Protein AF-A0A087S9Y1-F1 (afdb_monomer_lite)

Organism: Auxenochlorella protothecoides (NCBI:txid3075)

Sequence (274 aa):
MLRAYGLTSTILVPSDAAFDAALAAYGPALRDAALLTEILKFHILPPEPRTRGLWTSPFLSVGATVYTLFDGVANLKTAKKALPAGTTAQGGLTGIVISGPVNSATVVESDIRACKTFITIIDEVLLPFDPTGIDASNDSGALGAALGAGTCSVVPNAQINATTLVQGGSNPQASPAACCASCAANAECNTWSYCGLAGGCRFPEGLVIPYGSCELKRSAELAAGQAPIYGNSGIDVVPVLAGFNVPVPDSEAGAATAATAAPAGETLVGTAGR

InterPro domains:
  IPR000782 FAS1 domain [PF02469] (9-128)
  IPR000782 FAS1 domain [PS50213] (1-126)
  IPR003609 PAN/Apple domain [PF14295] (171-217)
  IPR036378 FAS1 domain superfamily [G3DSA:2.30.180.10] (2-129)
  IPR036378 FAS1 domain superfamily [SSF82153] (9-129)

Radius of gyration: 21.44 Å; chains: 1; bounding box: 65×62×54 Å

Secondary structure (DSSP, 8-state):
---------EEEEE-HHHHHHHHHHHHHHHTSHHHHHHHHHHTEEPPPTTT-----HHHHTB--EE--S-SSS--EEEPB-PPPTT--TT------EEE-SS-EEEEEEEEEEETTEEEEEESS---SS--TT--TTS-HHHHHHHHT-SS-EEETT--B--EEEE-GGGSB-SSHHHHHHHHHTSTT--EEEE---TT-EE-TTS-EEPTTBEEEEE-HHHHTTPPPPBP--SSS---SEEEE-S---TTSTT-------PPP----------

pLDDT: mean 74.7, std 20.12, range [28.61, 98.5]

Foldseek 3Di:
DPPDPPAQWAFAAEDPQQVVVCCVVQVLLCPDPVSVVLLRQLRTFQADAPPSHYCFPVNLQCFDWTDTSRLWLKIKTKHHDDDPPPADPQHFDWQIWIDTPPGIWTFPTWNCDDPNYIYTYTNHRHDNFDSPPDNVVPDPVVVCVRRLNDLKDKDPQFDFDFAWPDWQVRQFAPTVNRLVVVQVVDPQFFKKKAQQDCQAFADPVGDGHHHRRITTGHDPQVVVLHDTQTDPPVGPGRNMMMMGNGDHPPPPPPDPPDDDDDDDDDDDDDDDDD

Structure (mmCIF, N/CA/C/O backbone):
data_AF-A0A087S9Y1-F1
#
_entry.id   AF-A0A087S9Y1-F1
#
loop_
_atom_site.group_PDB
_atom_site.id
_atom_site.type_symbol
_atom_site.label_atom_id
_atom_site.label_alt_id
_atom_site.label_comp_id
_atom_site.label_asym_id
_atom_site.label_entity_id
_atom_site.label_seq_id
_atom_site.pdbx_PDB_ins_code
_atom_site.Cartn_x
_atom_site.Cartn_y
_atom_site.Cartn_z
_atom_site.occupancy
_atom_site.B_iso_or_equiv
_atom_site.auth_seq_id
_atom_site.auth_comp_id
_atom_site.auth_asym_id
_atom_site.auth_atom_id
_atom_site.pdbx_PDB_model_num
ATOM 1 N N . MET A 1 1 ? 22.674 11.521 24.103 1.00 38.69 1 MET A N 1
ATOM 2 C CA . MET A 1 1 ? 21.723 11.993 23.071 1.00 38.69 1 MET A CA 1
ATOM 3 C C . MET A 1 1 ? 21.331 10.797 22.219 1.00 38.69 1 MET A C 1
ATOM 5 O O . MET A 1 1 ? 22.188 10.269 21.524 1.00 38.69 1 MET A O 1
ATOM 9 N N . LEU A 1 2 ? 20.097 10.302 22.341 1.00 32.41 2 LEU A N 1
ATOM 10 C CA . LEU A 1 2 ? 19.614 9.159 21.554 1.00 32.41 2 LEU A CA 1
ATOM 11 C C . LEU A 1 2 ? 19.520 9.573 20.073 1.00 32.41 2 LEU A C 1
ATOM 13 O O . LEU A 1 2 ? 18.686 10.396 19.714 1.00 32.41 2 LEU A O 1
ATOM 17 N N . ARG A 1 3 ? 20.422 9.037 19.242 1.00 39.94 3 ARG A N 1
ATOM 18 C CA . ARG A 1 3 ? 20.614 9.341 17.807 1.00 39.94 3 ARG A CA 1
ATOM 19 C C . ARG A 1 3 ? 19.740 8.499 16.858 1.00 39.94 3 ARG A C 1
ATOM 21 O O . ARG A 1 3 ? 20.013 8.463 15.666 1.00 39.94 3 ARG A O 1
ATOM 28 N N . ALA A 1 4 ? 18.703 7.829 17.358 1.00 42.44 4 ALA A N 1
ATOM 29 C CA . ALA A 1 4 ? 17.785 7.052 16.528 1.00 42.44 4 ALA A CA 1
ATOM 30 C C . ALA A 1 4 ? 16.441 7.783 16.415 1.00 42.44 4 ALA A C 1
ATOM 32 O O . ALA A 1 4 ? 15.687 7.898 17.387 1.00 42.44 4 ALA A O 1
ATOM 33 N N . TYR A 1 5 ? 16.135 8.305 15.229 1.00 47.75 5 TYR A N 1
ATOM 34 C CA . TYR A 1 5 ? 14.802 8.800 14.910 1.00 47.75 5 TYR A CA 1
ATOM 35 C C . TYR A 1 5 ? 13.850 7.595 14.894 1.00 47.75 5 TYR A C 1
ATOM 37 O O . TYR A 1 5 ? 13.838 6.833 13.939 1.00 47.75 5 TYR A O 1
ATOM 45 N N . GLY A 1 6 ? 13.112 7.363 15.986 1.00 52.41 6 GLY A N 1
ATOM 46 C CA . GLY A 1 6 ? 12.075 6.321 16.005 1.00 52.41 6 GLY A CA 1
ATOM 47 C C . GLY A 1 6 ? 11.078 6.486 14.848 1.00 52.41 6 GLY A C 1
ATOM 48 O O . GLY A 1 6 ? 10.802 7.622 14.457 1.00 52.41 6 GLY A O 1
ATOM 49 N N . LEU A 1 7 ? 10.564 5.366 14.328 1.00 63.72 7 LEU A N 1
ATOM 50 C CA . LEU A 1 7 ? 9.595 5.313 13.229 1.00 63.72 7 LEU A CA 1
ATOM 51 C C . LEU A 1 7 ? 8.358 6.168 13.554 1.00 63.72 7 LEU A C 1
ATOM 53 O O . LEU A 1 7 ? 7.696 5.951 14.570 1.00 63.72 7 LEU A O 1
ATOM 57 N N . THR A 1 8 ? 8.059 7.133 12.686 1.00 81.31 8 THR A N 1
ATOM 58 C CA . THR A 1 8 ? 6.849 7.961 12.755 1.00 81.31 8 THR A CA 1
ATOM 59 C C . THR A 1 8 ? 5.873 7.428 11.716 1.00 81.31 8 THR A C 1
ATOM 61 O O . THR A 1 8 ? 6.051 7.676 10.528 1.00 81.31 8 THR A O 1
ATOM 64 N N . SER A 1 9 ? 4.877 6.660 12.147 1.00 86.69 9 SER A N 1
ATOM 65 C CA . SER A 1 9 ? 3.876 6.035 11.274 1.00 86.69 9 SER A CA 1
ATOM 66 C C . SER A 1 9 ? 2.546 5.870 12.008 1.00 86.69 9 SER A C 1
ATOM 68 O O . SER A 1 9 ? 2.421 6.202 13.186 1.00 86.69 9 SER A O 1
ATOM 70 N N . THR A 1 10 ? 1.519 5.407 11.309 1.00 92.75 10 THR A N 1
ATOM 71 C CA . THR A 1 10 ? 0.316 4.834 11.918 1.00 92.75 10 THR A CA 1
ATOM 72 C C . THR A 1 10 ? 0.279 3.360 11.563 1.00 92.75 10 THR A C 1
ATOM 74 O O . THR A 1 10 ? 0.482 3.011 10.407 1.00 92.75 10 THR A O 1
ATOM 77 N N . ILE A 1 11 ? 0.071 2.491 12.544 1.00 95.69 11 ILE A N 1
ATOM 78 C CA . ILE A 1 11 ? 0.077 1.042 12.342 1.00 95.69 11 ILE A CA 1
ATOM 79 C C . ILE A 1 11 ? -1.357 0.540 12.471 1.00 95.69 11 ILE A C 1
ATOM 81 O O . ILE A 1 11 ? -2.003 0.750 13.499 1.00 95.69 11 ILE A O 1
ATOM 85 N N . LEU A 1 12 ? -1.844 -0.110 11.419 1.00 97.81 12 LEU A N 1
ATOM 86 C CA . LEU A 1 12 ? -3.101 -0.842 11.420 1.00 97.81 12 LEU A CA 1
ATOM 87 C C . LEU A 1 12 ? -2.824 -2.240 11.971 1.00 97.81 12 LEU A C 1
ATOM 89 O O . LEU A 1 12 ? -2.139 -3.027 11.337 1.00 97.81 12 LEU A O 1
ATOM 93 N N . VAL A 1 13 ? -3.301 -2.558 13.163 1.00 97.81 13 VAL A N 1
ATOM 94 C CA . VAL A 1 13 ? -3.032 -3.851 13.799 1.00 97.81 13 VAL A CA 1
ATOM 95 C C . VAL A 1 13 ? -4.294 -4.702 13.706 1.00 97.81 13 VAL A C 1
ATOM 97 O O . VAL A 1 13 ? -5.297 -4.357 14.330 1.00 97.81 13 VAL A O 1
ATOM 100 N N . PRO A 1 14 ? -4.291 -5.801 12.936 1.00 98.19 14 PRO A N 1
ATOM 101 C CA . PRO A 1 14 ? -5.377 -6.767 12.995 1.00 98.19 14 PRO A CA 1
ATOM 102 C C . PRO A 1 14 ? -5.502 -7.325 14.413 1.00 98.19 14 PRO A C 1
ATOM 104 O O . PRO A 1 14 ? -4.496 -7.628 15.051 1.00 98.19 14 PRO A O 1
ATOM 107 N N . SER A 1 15 ? -6.730 -7.447 14.913 1.00 98.12 15 SER A N 1
ATOM 108 C CA . SER A 1 15 ? -6.989 -8.141 16.180 1.00 98.12 15 SER A CA 1
ATOM 109 C C . SER A 1 15 ? -6.542 -9.609 16.125 1.00 98.12 15 SER A C 1
ATOM 111 O O . SER A 1 15 ? -6.444 -10.188 15.043 1.00 98.12 15 SER A O 1
ATOM 113 N N . ASP A 1 16 ? -6.350 -10.244 17.283 1.00 97.50 16 ASP A N 1
ATOM 114 C CA . ASP A 1 16 ? -5.982 -11.667 17.349 1.00 97.50 16 ASP A CA 1
ATOM 115 C C . ASP A 1 16 ? -6.978 -12.546 16.575 1.00 97.50 16 ASP A C 1
ATOM 117 O O . ASP A 1 16 ? -6.578 -13.368 15.759 1.00 97.50 16 ASP A O 1
ATOM 121 N N . ALA A 1 17 ? -8.283 -12.290 16.728 1.00 97.81 17 ALA A N 1
ATOM 122 C CA . ALA A 1 17 ? -9.326 -13.011 15.997 1.00 97.81 17 ALA A CA 1
ATOM 123 C C . ALA A 1 17 ? -9.233 -12.812 14.473 1.00 97.81 17 ALA A C 1
ATOM 125 O O . ALA A 1 17 ? -9.463 -13.752 13.710 1.00 97.81 17 ALA A O 1
ATOM 126 N N . ALA A 1 18 ? -8.879 -11.604 14.025 1.00 97.50 18 ALA A N 1
ATOM 127 C CA . ALA A 1 18 ? -8.658 -11.309 12.612 1.00 97.50 18 ALA A CA 1
ATOM 128 C C . ALA A 1 18 ? -7.467 -12.100 12.058 1.00 97.50 18 ALA A C 1
ATOM 130 O O . ALA A 1 18 ? -7.533 -12.662 10.963 1.00 97.50 18 ALA A O 1
ATOM 131 N N . PHE A 1 19 ? -6.377 -12.152 12.826 1.00 94.94 19 PHE A N 1
ATOM 132 C CA . PHE A 1 19 ? -5.164 -12.848 12.425 1.00 94.94 19 PHE A CA 1
ATOM 133 C C . PHE A 1 19 ? -5.341 -14.372 12.457 1.00 94.94 19 PHE A C 1
ATOM 135 O O . PHE A 1 19 ? -4.913 -15.050 11.527 1.00 94.94 19 PHE A O 1
ATOM 142 N N . ASP A 1 20 ? -6.045 -14.909 13.455 1.00 96.19 20 ASP A N 1
ATOM 143 C CA . ASP A 1 20 ? -6.409 -16.328 13.536 1.00 96.19 20 ASP A CA 1
ATOM 144 C C . ASP A 1 20 ? -7.274 -16.754 12.343 1.00 96.19 20 ASP A C 1
ATOM 146 O O . ASP A 1 20 ? -7.033 -17.801 11.738 1.00 96.19 20 ASP A O 1
ATOM 150 N N . ALA A 1 21 ? -8.248 -15.923 11.952 1.00 95.56 21 ALA A N 1
ATOM 151 C CA . ALA A 1 21 ? -9.064 -16.165 10.765 1.00 95.56 21 ALA A CA 1
ATOM 152 C C . ALA A 1 21 ? -8.215 -16.168 9.482 1.00 95.56 21 ALA A C 1
ATOM 154 O O . ALA A 1 21 ? -8.359 -17.063 8.645 1.00 95.56 21 ALA A O 1
ATOM 155 N N . ALA A 1 22 ? -7.282 -15.219 9.347 1.00 92.88 22 ALA A N 1
ATOM 156 C CA . ALA A 1 22 ? -6.356 -15.177 8.218 1.00 92.88 22 ALA A CA 1
ATOM 157 C C . ALA A 1 22 ? -5.414 -16.392 8.194 1.00 92.88 22 ALA A C 1
ATOM 159 O O . ALA A 1 22 ? -5.167 -16.956 7.129 1.00 92.88 22 ALA A O 1
ATOM 160 N N . LEU A 1 23 ? -4.925 -16.847 9.351 1.00 91.44 23 LEU A N 1
ATOM 161 C CA . LEU A 1 23 ? -4.078 -18.034 9.464 1.00 91.44 23 LEU A CA 1
ATOM 162 C C . LEU A 1 23 ? -4.846 -19.320 9.132 1.00 91.44 23 LEU A C 1
ATOM 164 O O . LEU A 1 23 ? -4.293 -20.217 8.498 1.00 91.44 23 LEU A O 1
ATOM 168 N N . ALA A 1 24 ? -6.120 -19.412 9.514 1.00 92.06 24 ALA A N 1
ATOM 169 C CA . ALA A 1 24 ? -6.976 -20.533 9.142 1.00 92.06 24 ALA A CA 1
ATOM 170 C C . ALA A 1 24 ? -7.241 -20.579 7.627 1.00 92.06 24 ALA A C 1
ATOM 172 O O . ALA A 1 24 ? -7.255 -21.662 7.043 1.00 92.06 24 ALA A O 1
ATOM 173 N N . ALA A 1 25 ? -7.414 -19.418 6.988 1.00 89.81 25 ALA A N 1
ATOM 174 C CA . ALA A 1 25 ? -7.676 -19.315 5.554 1.00 89.81 25 ALA A CA 1
ATOM 175 C C . ALA A 1 25 ? -6.412 -19.490 4.690 1.00 89.81 25 ALA A C 1
ATOM 177 O O . ALA A 1 25 ? -6.451 -20.165 3.663 1.00 89.81 25 ALA A O 1
ATOM 178 N N . TYR A 1 26 ? -5.284 -18.911 5.111 1.00 87.62 26 TYR A N 1
ATOM 179 C CA . TYR A 1 26 ? -4.084 -18.734 4.282 1.00 87.62 26 TYR A CA 1
ATOM 180 C C . TYR A 1 26 ? -2.801 -19.256 4.943 1.00 87.62 26 TYR A C 1
ATOM 182 O O . TYR A 1 26 ? -1.696 -18.894 4.542 1.00 87.62 26 TYR A O 1
ATOM 190 N N . GLY A 1 27 ? -2.924 -20.110 5.961 1.00 83.69 27 GLY A N 1
ATOM 191 C CA . GLY A 1 27 ? -1.818 -20.563 6.808 1.00 83.69 27 GLY A CA 1
ATOM 192 C C . GLY A 1 27 ? -0.553 -21.033 6.083 1.00 83.69 27 GLY A C 1
ATOM 193 O O . GLY A 1 27 ? 0.533 -20.660 6.521 1.00 83.69 27 GLY A O 1
ATOM 194 N N . PRO A 1 28 ? -0.634 -21.811 4.986 1.00 78.81 28 PRO A N 1
ATOM 195 C CA . PRO A 1 28 ? 0.548 -22.174 4.206 1.00 78.81 28 PRO A CA 1
ATOM 196 C C . PRO A 1 28 ? 1.287 -20.962 3.618 1.00 78.81 28 PRO A C 1
ATOM 198 O O . PRO A 1 28 ? 2.506 -20.893 3.740 1.00 78.81 28 PRO A O 1
ATOM 201 N N . ALA A 1 29 ? 0.562 -19.988 3.061 1.00 75.69 29 ALA A N 1
ATOM 202 C CA . ALA A 1 29 ? 1.144 -18.780 2.476 1.00 75.69 29 ALA A CA 1
ATOM 203 C C . ALA A 1 29 ? 1.734 -17.856 3.554 1.00 75.69 29 ALA A C 1
ATOM 205 O O . ALA A 1 29 ? 2.856 -17.382 3.416 1.00 75.69 29 ALA A O 1
ATOM 206 N N . LEU A 1 30 ? 1.023 -17.651 4.671 1.00 81.81 30 LEU A N 1
ATOM 207 C CA . LEU A 1 30 ? 1.467 -16.767 5.762 1.00 81.81 30 LEU A CA 1
ATOM 208 C C . LEU A 1 30 ? 2.673 -17.297 6.556 1.00 81.81 30 LEU A C 1
ATOM 210 O O . LEU A 1 30 ? 3.222 -16.575 7.385 1.00 81.81 30 LEU A O 1
ATOM 214 N N . ARG A 1 31 ? 3.093 -18.548 6.330 1.00 80.94 31 ARG A N 1
ATOM 215 C CA . ARG A 1 31 ? 4.341 -19.094 6.889 1.00 80.94 31 ARG A CA 1
ATOM 216 C C . ARG A 1 31 ? 5.579 -18.646 6.127 1.00 80.94 31 ARG A C 1
ATOM 218 O O . ARG A 1 31 ? 6.678 -18.763 6.666 1.00 80.94 31 ARG A O 1
ATOM 225 N N . ASP A 1 32 ? 5.417 -18.156 4.904 1.00 75.69 32 ASP A N 1
ATOM 226 C CA . ASP A 1 32 ? 6.524 -17.582 4.163 1.00 75.69 32 ASP A CA 1
ATOM 227 C C . ASP A 1 32 ? 6.859 -16.190 4.690 1.00 75.69 32 ASP A C 1
ATOM 229 O O . ASP A 1 32 ? 6.013 -15.296 4.752 1.00 75.69 32 ASP A O 1
ATOM 233 N N . ALA A 1 33 ? 8.117 -16.011 5.082 1.00 74.31 33 ALA A N 1
ATOM 234 C CA . ALA A 1 33 ? 8.554 -14.783 5.721 1.00 74.31 33 ALA A CA 1
ATOM 235 C C . ALA A 1 33 ? 8.497 -13.579 4.769 1.00 74.31 33 ALA A C 1
ATOM 237 O O . ALA A 1 33 ? 8.212 -12.469 5.223 1.00 74.31 33 ALA A O 1
ATOM 238 N N . ALA A 1 34 ? 8.749 -13.772 3.472 1.00 69.12 34 ALA A N 1
ATOM 239 C CA . ALA A 1 34 ? 8.774 -12.677 2.512 1.00 69.12 34 ALA A CA 1
ATOM 240 C C . ALA A 1 34 ? 7.348 -12.205 2.176 1.00 69.12 34 ALA A C 1
ATOM 242 O O . ALA A 1 34 ? 7.070 -11.008 2.232 1.00 69.12 34 ALA A O 1
ATOM 243 N N . LEU A 1 35 ? 6.413 -13.133 1.957 1.00 76.25 35 LEU A N 1
ATOM 244 C CA . LEU A 1 35 ? 4.992 -12.834 1.779 1.00 76.25 35 LEU A CA 1
ATOM 245 C C . LEU A 1 35 ? 4.398 -12.174 3.025 1.00 76.25 35 LEU A C 1
ATOM 247 O O . LEU A 1 35 ? 3.742 -11.135 2.927 1.00 76.25 35 LEU A O 1
ATOM 251 N N . LEU A 1 36 ? 4.655 -12.748 4.204 1.00 84.94 36 LEU A N 1
ATOM 252 C CA . LEU A 1 36 ? 4.178 -12.182 5.461 1.00 84.94 36 LEU A CA 1
ATOM 253 C C . LEU A 1 36 ? 4.744 -10.776 5.688 1.00 84.94 36 LEU A C 1
ATOM 255 O O . LEU A 1 36 ? 4.003 -9.892 6.110 1.00 84.94 36 LEU A O 1
ATOM 259 N N . THR A 1 37 ? 6.018 -10.535 5.367 1.00 80.19 37 THR A N 1
ATOM 260 C CA . THR A 1 37 ? 6.626 -9.199 5.480 1.00 80.19 37 THR A CA 1
ATOM 261 C C . THR A 1 37 ? 5.879 -8.168 4.639 1.00 80.19 37 THR A C 1
ATOM 263 O O . THR A 1 37 ? 5.600 -7.074 5.128 1.00 80.19 37 THR A O 1
ATOM 266 N N . GLU A 1 38 ? 5.494 -8.509 3.413 1.00 79.38 38 GLU A N 1
ATOM 267 C CA . GLU A 1 38 ? 4.763 -7.593 2.536 1.00 79.38 38 GLU A CA 1
ATOM 268 C C . GLU A 1 38 ? 3.333 -7.327 3.016 1.00 79.38 38 GLU A C 1
ATOM 270 O O . GLU A 1 38 ? 2.877 -6.180 3.007 1.00 79.38 38 GLU A O 1
ATOM 275 N N . ILE A 1 39 ? 2.650 -8.347 3.542 1.00 90.00 39 ILE A N 1
ATOM 276 C CA . ILE A 1 39 ? 1.351 -8.157 4.200 1.00 90.00 39 ILE A CA 1
ATOM 277 C C . ILE A 1 39 ? 1.502 -7.241 5.419 1.00 90.00 39 ILE A C 1
ATOM 279 O O . ILE A 1 39 ? 0.717 -6.311 5.583 1.00 90.00 39 ILE A O 1
ATOM 283 N N . LEU A 1 40 ? 2.525 -7.435 6.256 1.00 92.75 40 LEU A N 1
ATOM 284 C CA . LEU A 1 40 ? 2.765 -6.577 7.420 1.00 92.75 40 LEU A CA 1
ATOM 285 C C . LEU A 1 40 ? 3.096 -5.134 7.014 1.00 92.75 40 LEU A C 1
ATOM 287 O O . LEU A 1 40 ? 2.587 -4.193 7.619 1.00 92.75 40 LEU A O 1
ATOM 291 N N . LYS A 1 41 ? 3.889 -4.928 5.959 1.00 86.50 41 LYS A N 1
ATOM 292 C CA . LYS A 1 41 ? 4.163 -3.596 5.402 1.00 86.50 41 LYS A CA 1
ATOM 293 C C . LYS A 1 41 ? 2.899 -2.898 4.891 1.00 86.50 41 LYS A C 1
ATOM 295 O O . LYS A 1 41 ? 2.757 -1.689 5.087 1.00 86.50 41 LYS A O 1
ATOM 300 N N . PHE A 1 42 ? 1.954 -3.647 4.316 1.00 91.44 42 PHE A N 1
ATOM 301 C CA . PHE A 1 42 ? 0.651 -3.125 3.883 1.00 91.44 42 PHE A CA 1
ATOM 302 C C . PHE A 1 42 ? -0.206 -2.582 5.041 1.00 91.44 42 PHE A C 1
ATOM 304 O O . PHE A 1 42 ? -1.137 -1.810 4.831 1.00 91.44 42 PHE A O 1
ATOM 311 N N . HIS A 1 43 ? 0.148 -2.914 6.282 1.00 96.81 43 HIS A N 1
ATOM 312 C CA . HIS A 1 43 ? -0.508 -2.421 7.489 1.00 96.81 43 HIS A CA 1
ATOM 313 C C . HIS A 1 43 ? 0.193 -1.214 8.131 1.00 96.81 43 HIS A C 1
ATOM 315 O O . HIS A 1 43 ? -0.277 -0.685 9.140 1.00 96.81 43 HIS A O 1
ATOM 321 N N . ILE A 1 44 ? 1.307 -0.741 7.569 1.00 92.75 44 ILE A N 1
ATOM 322 C CA . ILE A 1 44 ? 2.045 0.407 8.101 1.00 92.75 44 ILE A CA 1
ATOM 323 C C . ILE A 1 44 ? 1.800 1.612 7.202 1.00 92.75 44 ILE A C 1
ATOM 325 O O . ILE A 1 44 ? 2.211 1.637 6.046 1.00 92.75 44 ILE A O 1
ATOM 329 N N . LEU A 1 45 ? 1.159 2.636 7.756 1.00 89.25 45 LEU A N 1
ATOM 330 C CA . LEU A 1 45 ? 0.843 3.880 7.070 1.00 89.25 45 LEU A CA 1
ATOM 331 C C . LEU A 1 45 ? 1.937 4.916 7.369 1.00 89.25 45 LEU A C 1
ATOM 333 O O . LEU A 1 45 ? 2.062 5.355 8.521 1.00 89.25 45 LEU A O 1
ATOM 337 N N . PRO A 1 46 ? 2.744 5.339 6.383 1.00 83.44 46 PRO A N 1
ATOM 338 C CA . PRO A 1 46 ? 3.623 6.485 6.559 1.00 83.44 46 PRO A CA 1
ATOM 339 C C . PRO A 1 46 ? 2.807 7.769 6.814 1.00 83.44 46 PRO A C 1
ATOM 341 O O . PRO A 1 46 ? 1.605 7.813 6.522 1.00 83.44 46 PRO A O 1
ATOM 344 N N . PRO A 1 47 ? 3.434 8.831 7.353 1.00 80.12 47 PRO A N 1
ATOM 345 C CA . PRO A 1 47 ? 2.770 10.113 7.561 1.00 80.12 47 PRO A CA 1
ATOM 346 C C . PRO A 1 47 ? 2.158 10.655 6.267 1.00 80.12 47 PRO A C 1
ATOM 348 O O . PRO A 1 47 ? 2.674 10.422 5.173 1.00 80.12 47 PRO A O 1
ATOM 351 N N . GLU A 1 48 ? 1.066 11.405 6.394 1.00 74.50 48 GLU A N 1
ATOM 352 C CA . GLU A 1 48 ? 0.397 12.019 5.254 1.00 74.50 48 GLU A CA 1
ATOM 353 C C . GLU A 1 48 ? 1.383 12.932 4.496 1.00 74.50 48 GLU A C 1
ATOM 355 O O . GLU A 1 48 ? 2.024 13.788 5.113 1.00 74.50 48 GLU A O 1
ATOM 360 N N . PRO A 1 49 ? 1.516 12.779 3.167 1.00 58.38 49 PRO A N 1
ATOM 361 C CA . PRO A 1 49 ? 2.556 13.446 2.389 1.00 58.38 49 PRO A CA 1
ATOM 362 C C . PRO A 1 49 ? 2.645 14.971 2.521 1.00 58.38 49 PRO A C 1
ATOM 364 O O . PRO A 1 49 ? 3.740 15.531 2.476 1.00 58.38 49 PRO A O 1
ATOM 367 N N . ARG A 1 50 ? 1.514 15.676 2.636 1.00 57.47 50 ARG A N 1
ATOM 368 C CA . ARG A 1 50 ? 1.484 17.147 2.581 1.00 57.47 50 ARG A CA 1
ATOM 369 C C . ARG A 1 50 ? 1.733 17.796 3.932 1.00 57.47 50 ARG A C 1
ATOM 371 O O . ARG A 1 50 ? 2.420 18.807 4.021 1.00 57.47 50 ARG A O 1
ATOM 378 N N . THR A 1 51 ? 1.138 17.239 4.972 1.00 66.69 51 THR A N 1
ATOM 379 C CA . THR A 1 51 ? 1.102 17.801 6.324 1.00 66.69 51 THR A CA 1
ATOM 380 C C . THR A 1 51 ? 2.059 17.092 7.270 1.00 66.69 51 THR A C 1
ATOM 382 O O . THR A 1 51 ? 2.311 17.595 8.363 1.00 66.69 51 THR A O 1
ATOM 385 N N . ARG A 1 52 ? 2.593 15.931 6.863 1.00 71.06 52 ARG A N 1
ATOM 386 C CA . ARG A 1 52 ? 3.391 15.017 7.696 1.00 71.06 52 ARG A CA 1
ATOM 387 C C . ARG A 1 52 ? 2.669 14.592 8.974 1.00 71.06 52 ARG A C 1
ATOM 389 O O . ARG A 1 52 ? 3.304 14.211 9.957 1.00 71.06 52 ARG A O 1
ATOM 396 N N . GLY A 1 53 ? 1.340 14.673 8.960 1.00 75.88 53 GLY A N 1
ATOM 397 C CA . GLY A 1 53 ? 0.481 14.227 10.044 1.00 75.88 53 GLY A CA 1
ATOM 398 C C . GLY A 1 53 ? 0.370 12.708 10.067 1.00 75.88 53 GLY A C 1
ATOM 399 O O . GLY A 1 53 ? 0.415 12.051 9.030 1.00 75.88 53 GLY A O 1
ATOM 400 N N . LEU A 1 54 ? 0.212 12.141 11.258 1.00 87.88 54 LEU A N 1
ATOM 401 C CA . LEU A 1 54 ? -0.164 10.738 11.400 1.00 87.88 54 LEU A CA 1
ATOM 402 C C . LEU A 1 54 ? -1.654 10.553 11.095 1.00 87.88 54 LEU A C 1
ATOM 404 O O . LEU A 1 54 ? -2.456 11.470 11.281 1.00 87.88 54 LEU A O 1
ATOM 408 N N . TRP A 1 55 ? -2.022 9.353 10.659 1.00 90.12 55 TRP A N 1
ATOM 409 C CA . TRP A 1 55 ? -3.384 9.004 10.277 1.00 90.12 55 TRP A CA 1
ATOM 410 C C . TRP A 1 55 ? -4.242 8.707 11.508 1.00 90.12 55 TRP A C 1
ATOM 412 O O . TRP A 1 55 ? -4.547 7.555 11.801 1.00 90.12 55 TRP A O 1
ATOM 422 N N . THR A 1 56 ? -4.643 9.748 12.239 1.00 91.81 56 THR A N 1
ATOM 423 C CA . THR A 1 56 ? -5.627 9.586 13.318 1.00 91.81 56 THR A CA 1
ATOM 424 C C . THR A 1 56 ? -7.023 9.318 12.760 1.00 91.81 56 THR A C 1
ATOM 426 O O . THR A 1 56 ? -7.311 9.609 11.593 1.00 91.81 56 THR A O 1
ATOM 429 N N . SER A 1 57 ? -7.928 8.781 13.575 1.00 93.56 57 SER A N 1
ATOM 430 C CA . SER A 1 57 ? -9.266 8.407 13.103 1.00 93.56 57 SER A CA 1
ATOM 431 C C . SER A 1 57 ? -10.082 9.547 12.463 1.00 93.56 57 SER A C 1
ATOM 433 O O . SER A 1 57 ? -10.774 9.270 11.478 1.00 93.56 57 SER A O 1
ATOM 435 N N . PRO A 1 58 ? -9.974 10.835 12.866 1.00 91.00 58 PRO A N 1
ATOM 436 C CA . PRO A 1 58 ? -10.593 11.924 12.115 1.00 91.00 58 PRO A CA 1
ATOM 437 C C . PRO A 1 58 ? -10.020 12.070 10.700 1.00 91.00 58 PRO A C 1
ATOM 439 O O . PRO A 1 58 ? -10.789 12.281 9.766 1.00 91.00 58 PRO A O 1
ATOM 442 N N . PHE A 1 59 ? -8.708 11.895 10.501 1.00 88.88 59 PHE A N 1
ATOM 443 C CA . PHE A 1 59 ? -8.113 11.896 9.159 1.00 88.88 59 PHE A CA 1
ATOM 444 C C . PHE A 1 59 ? -8.534 10.669 8.353 1.00 88.88 59 PHE A C 1
ATOM 446 O O . PHE A 1 59 ? -8.859 10.801 7.177 1.00 88.88 59 PHE A O 1
ATOM 453 N N . LEU A 1 60 ? -8.614 9.490 8.974 1.00 92.06 60 LEU A N 1
ATOM 454 C CA . LEU A 1 60 ? -9.124 8.290 8.305 1.00 92.06 60 LEU A CA 1
ATOM 455 C C . LEU A 1 60 ? -10.604 8.442 7.909 1.00 92.06 60 LEU A C 1
ATOM 457 O O . LEU A 1 60 ? -11.026 7.879 6.907 1.00 92.06 60 LEU A O 1
ATOM 461 N N . SER A 1 61 ? -11.400 9.253 8.608 1.00 92.25 61 SER A N 1
ATOM 462 C CA . SER A 1 61 ? -12.831 9.434 8.313 1.00 92.25 61 SER A CA 1
ATOM 463 C C . SER A 1 61 ? -13.156 10.277 7.068 1.00 92.25 61 SER A C 1
ATOM 465 O O . SER A 1 61 ? -14.321 10.361 6.672 1.00 92.25 61 SER A O 1
ATOM 467 N N . VAL A 1 62 ? -12.166 10.919 6.433 1.00 88.06 62 VAL A N 1
ATOM 468 C CA . VAL A 1 62 ? -12.419 11.885 5.342 1.00 88.06 62 VAL A CA 1
ATOM 469 C C . VAL A 1 62 ? -12.664 11.239 3.976 1.00 88.06 62 VAL A C 1
ATOM 471 O O . VAL A 1 62 ? -13.021 11.940 3.029 1.00 88.06 62 VAL A O 1
ATOM 474 N N . GLY A 1 63 ? -12.502 9.920 3.863 1.00 86.38 63 GLY A N 1
ATOM 475 C CA . GLY A 1 63 ? -12.585 9.210 2.588 1.00 86.38 63 GLY A CA 1
ATOM 476 C C . GLY A 1 63 ? -11.295 9.295 1.766 1.00 86.38 63 GLY A C 1
ATOM 477 O O . GLY A 1 63 ? -11.338 9.566 0.566 1.00 86.38 63 GLY A O 1
ATOM 478 N N . ALA A 1 64 ? -10.141 9.164 2.423 1.00 81.12 64 ALA A N 1
ATOM 479 C CA . ALA A 1 64 ? -8.834 9.332 1.803 1.00 81.12 64 ALA A CA 1
ATOM 480 C C . ALA A 1 64 ? -8.368 8.056 1.090 1.00 81.12 64 ALA A C 1
ATOM 482 O O . ALA A 1 64 ? -8.712 6.937 1.469 1.00 81.12 64 ALA A O 1
ATOM 483 N N . THR A 1 65 ? -7.526 8.232 0.071 1.00 81.88 65 THR A N 1
ATOM 484 C CA . THR A 1 65 ? -6.634 7.157 -0.384 1.00 81.88 65 THR A CA 1
ATOM 485 C C . THR A 1 65 ? -5.382 7.198 0.481 1.00 81.88 65 THR A C 1
ATOM 487 O O . THR A 1 65 ? -4.781 8.262 0.635 1.00 81.88 65 THR A O 1
ATOM 490 N N . VAL A 1 66 ? -5.027 6.057 1.060 1.00 82.81 66 VAL A N 1
ATOM 491 C CA . VAL A 1 66 ? -3.964 5.916 2.049 1.00 82.81 66 VAL A CA 1
ATOM 492 C C . VAL A 1 66 ? -2.881 5.004 1.487 1.00 82.81 66 VAL A C 1
ATOM 494 O O . VAL A 1 66 ? -3.159 3.911 0.988 1.00 82.81 66 VAL A O 1
ATOM 497 N N . TYR A 1 67 ? -1.647 5.487 1.571 1.00 77.62 67 TYR A N 1
ATOM 498 C CA . TYR A 1 67 ? -0.453 4.758 1.164 1.00 77.62 67 TYR A CA 1
ATOM 499 C C . TYR A 1 67 ? 0.068 3.920 2.323 1.00 77.62 67 TYR A C 1
ATOM 501 O O . TYR A 1 67 ? -0.170 4.243 3.487 1.00 77.62 67 TYR A O 1
ATOM 509 N N . THR A 1 68 ? 0.785 2.855 1.994 1.00 83.06 68 THR A N 1
ATOM 510 C CA . THR A 1 68 ? 1.360 1.930 2.972 1.00 83.06 68 THR A CA 1
ATOM 511 C C . THR A 1 68 ? 2.851 1.757 2.688 1.00 83.06 68 THR A C 1
ATOM 513 O O . THR A 1 68 ? 3.362 2.316 1.715 1.00 83.06 68 THR A O 1
ATOM 516 N N . LEU A 1 69 ? 3.560 1.008 3.528 1.00 79.62 69 LEU A N 1
ATOM 517 C CA . LEU A 1 69 ? 4.943 0.618 3.249 1.00 79.62 69 LEU A CA 1
ATOM 518 C C . LEU A 1 69 ? 5.051 -0.601 2.325 1.00 79.62 69 LEU A C 1
ATOM 520 O O . LEU A 1 69 ? 6.161 -1.074 2.122 1.00 79.62 69 LEU A O 1
ATOM 524 N N . PHE A 1 70 ? 3.935 -1.134 1.817 1.00 76.69 70 PHE A N 1
ATOM 525 C CA . PHE A 1 70 ? 3.939 -2.237 0.855 1.00 76.69 70 PHE A CA 1
ATOM 526 C C . PHE A 1 70 ? 4.728 -1.860 -0.396 1.00 76.69 70 PHE A C 1
ATOM 528 O O . PHE A 1 70 ? 4.563 -0.758 -0.925 1.00 76.69 70 PHE A O 1
ATOM 535 N N . ASP A 1 71 ? 5.552 -2.784 -0.887 1.00 61.56 71 ASP A N 1
ATOM 536 C CA . ASP A 1 71 ? 6.466 -2.481 -1.987 1.00 61.56 71 ASP A CA 1
ATOM 537 C C . ASP A 1 71 ? 5.744 -2.455 -3.354 1.00 61.56 71 ASP A C 1
ATOM 539 O O . ASP A 1 71 ? 6.263 -1.903 -4.323 1.00 61.56 71 ASP A O 1
ATOM 543 N N . GLY A 1 72 ? 4.531 -3.014 -3.456 1.00 61.50 72 GLY A N 1
ATOM 544 C CA . GLY A 1 72 ? 3.722 -3.008 -4.682 1.00 61.50 72 GLY A CA 1
ATOM 545 C C . GLY A 1 72 ? 2.839 -1.760 -4.874 1.00 61.50 72 GLY A C 1
ATOM 546 O O . GLY A 1 72 ? 3.015 -0.719 -4.252 1.00 61.50 72 GLY A O 1
ATOM 547 N N . VAL A 1 73 ? 1.844 -1.847 -5.769 1.00 60.28 73 VAL A N 1
ATOM 548 C CA . VAL A 1 73 ? 0.925 -0.718 -6.091 1.00 60.28 73 VAL A CA 1
ATOM 549 C C . VAL A 1 73 ? -0.377 -0.699 -5.309 1.00 60.28 73 VAL A C 1
ATOM 551 O O . VAL A 1 73 ? -1.214 0.183 -5.531 1.00 60.28 73 VAL A O 1
ATOM 554 N N . ALA A 1 74 ? -0.603 -1.697 -4.461 1.00 69.75 74 ALA A N 1
ATOM 555 C CA . ALA A 1 74 ? -1.824 -1.763 -3.685 1.00 69.75 74 ALA A CA 1
ATOM 556 C C . ALA A 1 74 ? -1.892 -0.560 -2.739 1.00 69.75 74 ALA A C 1
ATOM 558 O O . ALA A 1 74 ? -0.917 -0.201 -2.085 1.00 69.75 74 ALA A O 1
ATOM 559 N N . ASN A 1 75 ? -3.069 0.050 -2.662 1.00 76.94 75 ASN A N 1
ATOM 560 C CA . ASN A 1 75 ? -3.343 1.162 -1.764 1.00 76.94 75 ASN A CA 1
ATOM 561 C C . ASN A 1 75 ? -4.624 0.879 -0.991 1.00 76.94 75 ASN A C 1
ATOM 563 O O . ASN A 1 75 ? -5.482 0.119 -1.449 1.00 76.94 75 ASN A O 1
ATOM 567 N N . LEU A 1 76 ? -4.766 1.543 0.149 1.00 86.56 76 LEU A N 1
ATOM 568 C CA . LEU A 1 76 ? -5.969 1.484 0.962 1.00 86.56 76 LEU A CA 1
ATOM 569 C C . LEU A 1 76 ? -6.876 2.671 0.646 1.00 86.56 76 LEU A C 1
ATOM 571 O O . LEU A 1 76 ? -6.425 3.756 0.270 1.00 86.56 76 LEU A O 1
ATOM 575 N N . LYS A 1 77 ? -8.178 2.482 0.820 1.00 86.56 77 LYS A N 1
ATOM 576 C CA . LYS A 1 77 ? -9.170 3.557 0.765 1.00 86.56 77 LYS A CA 1
ATOM 577 C C . LYS A 1 77 ? -9.977 3.550 2.040 1.00 86.56 77 LYS A C 1
ATOM 579 O O . LYS A 1 77 ? -10.480 2.508 2.439 1.00 86.56 77 LYS A O 1
ATOM 584 N N . THR A 1 78 ? -10.145 4.706 2.658 1.00 92.50 78 THR A N 1
ATOM 585 C CA . THR A 1 78 ? -11.058 4.826 3.788 1.00 92.50 78 THR A CA 1
ATOM 586 C C . THR A 1 78 ? -12.438 5.251 3.313 1.00 92.50 78 THR A C 1
ATOM 58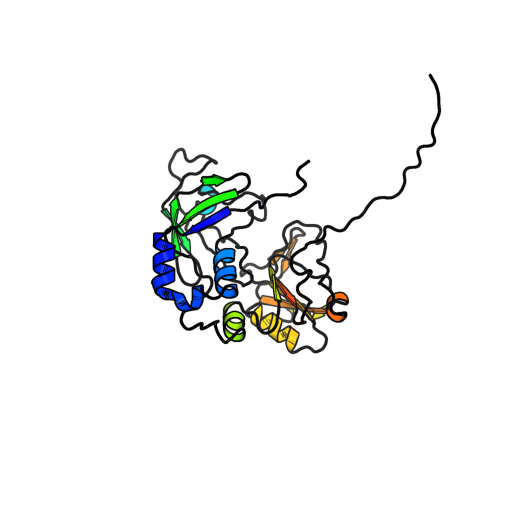8 O O . THR A 1 78 ? -12.585 5.972 2.324 1.00 92.50 78 THR A O 1
ATOM 591 N N . ALA A 1 79 ? -13.476 4.798 4.006 1.00 89.19 79 ALA A N 1
ATOM 592 C CA . ALA A 1 79 ? -14.831 5.272 3.786 1.00 89.19 79 ALA A CA 1
ATOM 593 C C . ALA A 1 79 ? -15.042 6.620 4.484 1.00 89.19 79 ALA A C 1
ATOM 595 O O . ALA A 1 79 ? -14.594 6.839 5.613 1.00 89.19 79 ALA A O 1
ATOM 596 N N . LYS A 1 80 ? -15.783 7.520 3.828 1.00 91.25 80 LYS A N 1
ATOM 597 C CA . LYS A 1 80 ? -16.200 8.767 4.466 1.00 91.25 80 LYS A CA 1
ATOM 598 C C . LYS A 1 80 ? -17.153 8.449 5.616 1.00 91.25 80 LYS A C 1
ATOM 600 O O . LYS A 1 80 ? -18.186 7.815 5.405 1.00 91.25 80 LYS A O 1
ATOM 605 N N . LYS A 1 81 ? -16.841 8.945 6.809 1.00 90.00 81 LYS A N 1
ATOM 606 C CA . LYS A 1 81 ? -17.680 8.802 7.999 1.00 90.00 81 LYS A CA 1
ATOM 607 C C . LYS A 1 81 ? -18.012 10.176 8.562 1.00 90.00 81 LYS A C 1
ATOM 609 O O . LYS A 1 81 ? -17.144 11.035 8.682 1.00 90.00 81 LYS A O 1
ATOM 614 N N . ALA A 1 82 ? -19.282 10.398 8.891 1.00 89.38 82 ALA A N 1
ATOM 615 C CA . ALA A 1 82 ? -19.686 11.621 9.571 1.00 89.38 82 ALA A CA 1
ATOM 616 C C . ALA A 1 82 ? -19.054 11.661 10.969 1.00 89.38 82 ALA A C 1
ATOM 618 O O . ALA A 1 82 ? -19.164 10.698 11.728 1.00 89.38 82 ALA A O 1
ATOM 619 N N . LEU A 1 83 ? -18.398 12.774 11.292 1.00 87.69 83 LEU A N 1
ATOM 620 C CA . LEU A 1 83 ? -17.786 12.980 12.598 1.00 87.69 83 LEU A CA 1
ATOM 621 C C . LEU A 1 83 ? -18.878 13.234 13.649 1.00 87.69 83 LEU A C 1
ATOM 623 O O . LEU A 1 83 ? -19.678 14.157 13.462 1.00 87.69 83 LEU A O 1
ATOM 627 N N . PRO A 1 84 ? -18.928 12.461 14.750 1.00 87.25 84 PRO A N 1
ATOM 628 C CA . PRO A 1 84 ? -19.797 12.769 15.880 1.00 87.25 84 PRO A CA 1
ATOM 629 C C . PRO A 1 84 ? -19.557 14.186 16.415 1.00 87.25 84 PRO A C 1
ATOM 631 O O . PRO A 1 84 ? -18.431 14.697 16.392 1.00 87.25 84 PRO A O 1
ATOM 634 N N . ALA A 1 85 ? -20.607 14.825 16.934 1.00 85.62 85 ALA A N 1
ATOM 635 C CA . ALA A 1 85 ? -20.476 16.129 17.577 1.00 85.62 85 ALA A CA 1
ATOM 636 C C . ALA A 1 85 ? -19.482 16.049 18.751 1.00 85.62 85 ALA A C 1
ATOM 638 O O . ALA A 1 85 ? -19.549 15.130 19.562 1.00 85.62 85 ALA A O 1
ATOM 639 N N . GLY A 1 86 ? -18.554 17.006 18.830 1.00 80.88 86 GLY A N 1
ATOM 640 C CA . GLY A 1 86 ? -17.509 17.020 19.860 1.00 80.88 86 GLY A CA 1
ATOM 641 C C . GLY A 1 86 ? -16.276 16.167 19.546 1.00 80.88 86 GLY A C 1
ATOM 642 O O . GLY A 1 86 ? -15.388 16.089 20.389 1.00 80.88 86 GLY A O 1
ATOM 643 N N . THR A 1 87 ? -16.179 15.572 18.349 1.00 83.81 87 THR A N 1
ATOM 644 C CA . THR A 1 87 ? -14.936 14.925 17.897 1.00 83.81 87 THR A CA 1
ATOM 645 C C . THR A 1 87 ? -13.788 15.928 17.931 1.00 83.81 87 THR A C 1
ATOM 647 O O . THR A 1 87 ? -13.852 16.984 17.298 1.00 83.81 87 THR A O 1
ATOM 650 N N . THR A 1 88 ? -12.726 15.594 18.656 1.00 82.06 88 THR A N 1
ATOM 651 C CA . THR A 1 88 ? -11.527 16.423 18.758 1.00 82.06 88 THR A CA 1
ATOM 652 C C . THR A 1 88 ? -10.407 15.885 17.866 1.00 82.06 88 THR A C 1
ATOM 654 O O . THR A 1 88 ? -10.485 14.783 17.321 1.00 82.06 88 THR A O 1
ATOM 657 N N . ALA A 1 89 ? -9.313 16.642 17.745 1.00 70.25 89 ALA A N 1
ATOM 658 C CA . ALA A 1 89 ? -8.117 16.201 17.021 1.00 70.25 89 ALA A CA 1
ATOM 659 C C . ALA A 1 89 ? -7.449 14.953 17.638 1.00 70.25 89 ALA A C 1
ATOM 661 O O . ALA A 1 89 ? -6.595 14.339 17.004 1.00 70.25 89 ALA A O 1
ATOM 662 N N . GLN A 1 90 ? -7.823 14.584 18.870 1.00 73.00 90 GLN A N 1
ATOM 663 C CA . GLN A 1 90 ? -7.346 13.383 19.554 1.00 73.00 90 GLN A CA 1
ATOM 664 C C . GLN A 1 90 ? -8.018 12.092 19.054 1.00 73.00 90 GL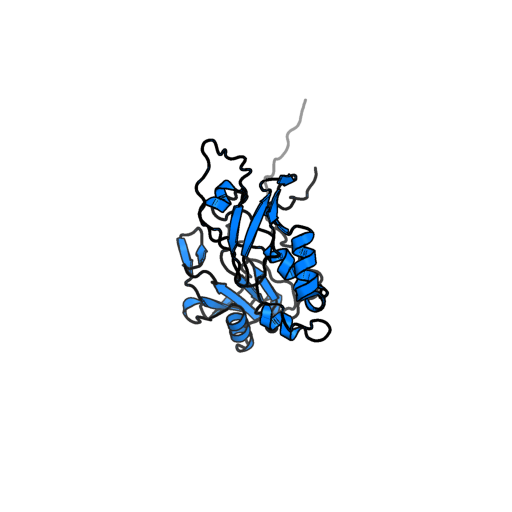N A C 1
ATOM 666 O O . GLN A 1 90 ? -7.484 11.022 19.325 1.00 73.00 90 GLN A O 1
ATOM 671 N N . GLY A 1 91 ? -9.121 12.178 18.301 1.00 84.88 91 GLY A N 1
ATOM 672 C CA . GLY A 1 91 ? -9.755 11.014 17.677 1.00 84.88 91 GLY A CA 1
ATOM 673 C C . GLY A 1 91 ? -10.515 10.106 18.650 1.00 84.88 91 GLY A C 1
ATOM 674 O O . GLY A 1 91 ? -11.255 10.595 19.500 1.00 84.88 91 GLY A O 1
ATOM 675 N N . GLY A 1 92 ? -10.374 8.792 18.479 1.00 89.56 92 GLY A N 1
ATOM 676 C CA . GLY A 1 92 ? -11.110 7.729 19.171 1.00 89.56 92 GLY A CA 1
ATOM 677 C C . GLY A 1 92 ? -12.330 7.201 18.407 1.00 89.56 92 GLY A C 1
ATOM 678 O O . GLY A 1 92 ? -13.268 6.699 19.024 1.00 89.56 92 GLY A O 1
ATOM 679 N N . LEU A 1 93 ? -12.380 7.364 17.080 1.00 92.69 93 LEU A N 1
ATOM 680 C CA . LEU A 1 93 ? -13.515 6.934 16.265 1.00 92.69 93 LEU A CA 1
ATOM 681 C C . LEU A 1 93 ? -13.359 5.485 15.799 1.00 92.69 93 LEU A C 1
ATOM 683 O O . LEU A 1 93 ? -12.371 5.108 15.175 1.00 92.69 93 LEU A O 1
ATOM 687 N N . THR A 1 94 ? -14.419 4.708 15.988 1.00 94.62 94 THR A N 1
ATOM 688 C CA . THR A 1 94 ? -14.535 3.327 15.509 1.00 94.62 94 THR A CA 1
ATOM 689 C C . THR A 1 94 ? -15.507 3.229 14.335 1.00 94.62 94 THR A C 1
ATOM 691 O O . THR A 1 94 ? -16.178 4.199 13.961 1.00 94.62 94 THR A O 1
ATOM 694 N N . GLY A 1 95 ? -15.606 2.056 13.714 1.00 94.06 95 GLY A N 1
ATOM 695 C CA . GLY A 1 95 ? -16.522 1.776 12.611 1.00 94.06 95 GLY A CA 1
ATOM 696 C C . GLY A 1 95 ? -16.166 2.509 11.315 1.00 94.06 95 GLY A C 1
ATOM 697 O O . GLY A 1 95 ? -17.070 2.844 10.548 1.00 94.06 95 GLY A O 1
ATOM 698 N N . ILE A 1 96 ? -14.898 2.880 11.128 1.00 96.12 96 ILE A N 1
ATOM 699 C CA . ILE A 1 96 ? -14.376 3.390 9.855 1.00 96.12 96 ILE A CA 1
ATOM 700 C C . ILE A 1 96 ? -14.007 2.169 9.019 1.00 96.12 96 ILE A C 1
ATOM 702 O O . ILE A 1 96 ? -13.249 1.327 9.488 1.00 96.12 96 ILE A O 1
ATOM 706 N N . VAL A 1 97 ? -14.535 2.072 7.802 1.00 97.06 97 VAL A N 1
ATOM 707 C CA . VAL A 1 97 ? -14.182 0.986 6.880 1.00 97.06 97 VAL A CA 1
ATOM 708 C C . VAL A 1 97 ? -12.936 1.388 6.098 1.00 97.06 97 VAL A C 1
ATOM 710 O O . VAL A 1 97 ? -12.882 2.482 5.530 1.00 97.06 97 VAL A O 1
ATOM 713 N N . ILE A 1 98 ? -11.948 0.502 6.075 1.00 97.06 98 ILE A N 1
ATOM 714 C CA . ILE A 1 98 ? -10.716 0.600 5.301 1.00 97.06 98 ILE A CA 1
ATOM 715 C C . ILE A 1 98 ? -10.747 -0.531 4.276 1.00 97.06 98 ILE A C 1
ATOM 717 O O . ILE A 1 98 ? -10.767 -1.703 4.633 1.00 97.06 98 ILE A O 1
ATOM 721 N N . SER A 1 99 ? -10.775 -0.190 2.996 1.00 91.69 99 SER A N 1
ATOM 722 C CA . SER A 1 99 ? -10.842 -1.147 1.896 1.00 91.69 99 SER A CA 1
ATOM 723 C C . SER A 1 99 ? -9.476 -1.286 1.234 1.00 91.69 99 SER A C 1
ATOM 725 O O . SER A 1 99 ? -8.896 -0.290 0.794 1.00 91.69 99 SER A O 1
ATOM 727 N N . GLY A 1 100 ? -8.983 -2.518 1.157 1.00 84.31 100 GLY A N 1
ATOM 728 C CA . GLY A 1 100 ? -7.880 -2.918 0.295 1.00 84.31 100 GLY A CA 1
ATOM 729 C C . GLY A 1 100 ? -8.380 -3.487 -1.040 1.00 84.31 100 GLY A C 1
ATOM 730 O O . GLY A 1 100 ? -9.577 -3.441 -1.331 1.00 84.31 100 GLY A O 1
ATOM 731 N N . PRO A 1 101 ? -7.469 -4.004 -1.879 1.00 76.38 101 PRO A N 1
ATOM 732 C CA . PRO A 1 101 ? -7.819 -4.608 -3.165 1.00 76.38 101 PRO A CA 1
ATOM 733 C C . PRO A 1 101 ? -8.661 -5.883 -3.060 1.00 76.38 101 PRO A C 1
ATOM 735 O O . PRO A 1 101 ? -9.510 -6.115 -3.916 1.00 76.38 101 PRO A O 1
ATOM 738 N N . VAL A 1 102 ? -8.409 -6.709 -2.041 1.00 84.12 102 VAL A N 1
ATOM 739 C CA . VAL A 1 102 ? -9.047 -8.028 -1.883 1.00 84.12 102 VAL A CA 1
ATOM 740 C C . VAL A 1 102 ? -10.216 -7.969 -0.913 1.00 84.12 102 VAL A C 1
ATOM 742 O O . VAL A 1 102 ? -11.279 -8.524 -1.174 1.00 84.12 102 VAL A O 1
ATOM 745 N N . ASN A 1 103 ? -10.012 -7.299 0.215 1.00 91.19 103 ASN A N 1
ATOM 746 C CA . ASN A 1 103 ? -10.941 -7.287 1.330 1.00 91.19 103 ASN A CA 1
ATOM 747 C C . ASN A 1 103 ? -10.995 -5.912 2.003 1.00 91.19 103 ASN A C 1
ATOM 749 O O . ASN A 1 103 ? -10.332 -4.954 1.596 1.00 91.19 103 ASN A O 1
ATOM 753 N N . SER A 1 104 ? -11.826 -5.803 3.033 1.00 95.81 104 SER A N 1
ATOM 754 C CA . SER A 1 104 ? -12.004 -4.575 3.797 1.00 95.81 104 SER A CA 1
ATOM 755 C C . SER A 1 104 ? -12.065 -4.877 5.277 1.00 95.81 104 SER A C 1
ATOM 757 O O . SER A 1 104 ? -12.784 -5.782 5.666 1.00 95.81 104 SER A O 1
ATOM 759 N N . ALA A 1 105 ? -11.414 -4.051 6.082 1.00 98.19 105 ALA A N 1
ATOM 760 C CA . ALA A 1 105 ? -11.453 -4.142 7.529 1.00 98.19 105 ALA A CA 1
ATOM 761 C C . ALA A 1 105 ? -12.176 -2.931 8.126 1.00 98.19 105 ALA A C 1
ATOM 763 O O . ALA A 1 105 ? -12.151 -1.824 7.581 1.00 98.19 105 ALA A O 1
ATOM 764 N N . THR A 1 106 ? -12.790 -3.121 9.280 1.00 98.19 106 THR A N 1
ATOM 765 C CA . THR A 1 106 ? -13.403 -2.077 10.089 1.00 98.19 106 THR A CA 1
ATOM 766 C C . THR A 1 106 ? -12.505 -1.745 11.272 1.00 98.19 106 THR A C 1
ATOM 768 O O . THR A 1 106 ? -12.008 -2.619 11.977 1.00 98.19 106 THR A O 1
ATOM 771 N N . VAL A 1 107 ? -12.321 -0.451 11.527 1.00 97.62 107 VAL A N 1
ATOM 772 C CA . VAL A 1 107 ? -11.629 0.042 12.721 1.00 97.62 107 VAL A CA 1
ATOM 773 C C . VAL A 1 107 ? -12.455 -0.273 13.966 1.00 97.62 107 VAL A C 1
ATOM 775 O O . VAL A 1 107 ? -13.553 0.265 14.130 1.00 97.62 107 VAL A O 1
ATOM 778 N N . VAL A 1 108 ? -11.918 -1.101 14.860 1.00 97.50 108 VAL A N 1
ATOM 779 C CA . VAL A 1 108 ? -12.566 -1.470 16.131 1.00 97.50 108 VAL A CA 1
ATOM 780 C C . VAL A 1 108 ? -12.074 -0.627 17.301 1.00 97.50 108 VAL A C 1
ATOM 782 O O . VAL A 1 108 ? -12.839 -0.355 18.221 1.00 97.50 108 VAL A O 1
ATOM 785 N N . GLU A 1 109 ? -10.835 -0.147 17.231 1.00 96.62 109 GLU A N 1
ATOM 786 C CA . GLU A 1 109 ? -10.232 0.757 18.207 1.00 96.62 109 GLU A CA 1
ATOM 787 C C . GLU A 1 109 ? -9.214 1.644 17.487 1.00 96.62 109 GLU A C 1
ATOM 789 O O . GLU A 1 109 ? -8.549 1.196 16.556 1.00 96.62 109 GLU A O 1
ATOM 794 N N . SER A 1 110 ? -9.094 2.916 17.860 1.00 95.19 110 SER A N 1
ATOM 795 C CA . SER A 1 110 ? -8.250 3.863 17.129 1.00 95.19 110 SER A CA 1
ATOM 796 C C . SER A 1 110 ? -7.461 4.777 18.050 1.00 95.19 110 SER A C 1
ATOM 798 O O . SER A 1 110 ? -7.807 4.973 19.212 1.00 95.19 110 SER A O 1
ATOM 800 N N . ASP A 1 111 ? -6.429 5.400 17.480 1.00 93.31 111 ASP A N 1
ATOM 801 C CA . ASP A 1 111 ? -5.654 6.470 18.116 1.00 93.31 111 ASP A CA 1
ATOM 802 C C . ASP A 1 111 ? -4.969 6.063 19.430 1.00 93.31 111 ASP A C 1
ATOM 804 O O . ASP A 1 111 ? -4.651 6.908 20.273 1.00 93.31 111 ASP A O 1
ATOM 808 N N . ILE A 1 112 ? -4.659 4.771 19.577 1.00 94.25 112 ILE A N 1
ATOM 809 C CA . ILE A 1 112 ? -3.861 4.262 20.689 1.00 94.25 112 ILE A CA 1
ATOM 810 C C . ILE A 1 112 ? -2.452 4.841 20.541 1.00 94.25 112 ILE A C 1
ATOM 812 O O . ILE A 1 112 ? -1.729 4.572 19.579 1.00 94.25 112 ILE A O 1
ATOM 816 N N . ARG A 1 113 ? -2.057 5.688 21.488 1.00 89.81 113 ARG A N 1
ATOM 817 C CA . ARG A 1 113 ? -0.787 6.412 21.423 1.00 89.81 113 ARG A CA 1
ATOM 818 C C . ARG A 1 113 ? 0.375 5.511 21.837 1.00 89.81 113 ARG A C 1
ATOM 820 O O . ARG A 1 113 ? 0.425 5.063 22.978 1.00 89.81 113 ARG A O 1
ATOM 827 N N . ALA A 1 114 ? 1.370 5.366 20.965 1.00 86.94 114 ALA A N 1
ATOM 828 C CA . ALA A 1 114 ? 2.620 4.676 21.276 1.00 86.94 114 ALA A CA 1
ATOM 829 C C . ALA A 1 114 ? 3.823 5.525 20.838 1.00 86.94 114 ALA A C 1
ATOM 831 O O . ALA A 1 114 ? 4.228 5.527 19.681 1.00 86.94 114 ALA A O 1
ATOM 832 N N . CYS A 1 115 ? 4.424 6.270 21.770 1.00 83.25 115 CYS A N 1
ATOM 833 C CA . CYS A 1 115 ? 5.572 7.152 21.516 1.00 83.25 115 CYS A CA 1
ATOM 834 C C . CYS A 1 115 ? 5.363 8.109 20.319 1.00 83.25 115 CYS A C 1
ATOM 836 O O . CYS A 1 115 ? 4.718 9.147 20.468 1.00 83.25 115 CYS A O 1
ATOM 838 N N . LYS A 1 116 ? 5.932 7.768 19.152 1.00 81.12 116 LYS A N 1
ATOM 839 C CA . LYS A 1 116 ? 5.883 8.537 17.895 1.00 81.12 116 LYS A CA 1
ATOM 840 C C . LYS A 1 116 ? 4.916 7.953 16.854 1.00 81.12 116 LYS A C 1
ATOM 842 O O . LYS A 1 116 ? 4.910 8.416 15.719 1.00 81.12 116 LYS A O 1
ATOM 847 N N . THR A 1 117 ? 4.130 6.945 17.221 1.00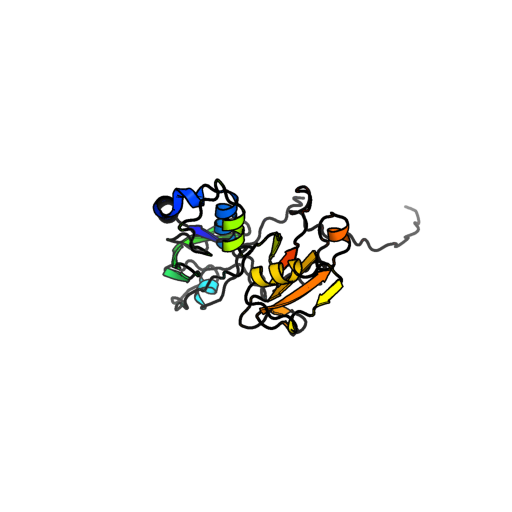 87.12 117 THR A N 1
ATOM 848 C CA . THR A 1 117 ? 3.164 6.271 16.351 1.00 87.12 117 THR A CA 1
ATOM 849 C C . THR A 1 117 ? 1.765 6.269 16.971 1.00 87.12 117 THR A C 1
ATOM 851 O O . THR A 1 117 ? 1.590 6.483 18.179 1.00 87.12 117 THR A O 1
ATOM 854 N N . PHE A 1 118 ? 0.769 6.045 16.120 1.00 91.75 118 PHE A N 1
ATOM 855 C CA . PHE A 1 118 ? -0.586 5.690 16.518 1.00 91.75 118 PHE A CA 1
ATOM 856 C C . PHE A 1 118 ? -0.887 4.267 16.071 1.00 91.75 118 PHE A C 1
ATOM 858 O O . PHE A 1 118 ? -0.579 3.884 14.944 1.00 91.75 118 PHE A O 1
ATOM 865 N N . ILE A 1 119 ? -1.516 3.505 16.953 1.00 95.31 119 ILE A N 1
ATOM 866 C CA . ILE A 1 119 ? -2.012 2.168 16.666 1.00 95.31 119 ILE A CA 1
ATOM 867 C C . ILE A 1 119 ? -3.525 2.264 16.458 1.00 95.31 119 ILE A C 1
ATOM 869 O O . ILE A 1 119 ? -4.235 2.917 17.227 1.00 95.31 119 ILE A O 1
ATOM 873 N N . THR A 1 120 ? -4.005 1.632 15.392 1.00 96.69 120 THR A N 1
ATOM 874 C CA . THR A 1 120 ? -5.427 1.482 15.076 1.00 96.69 120 THR A CA 1
ATOM 875 C C . THR A 1 120 ? -5.716 0.000 14.916 1.00 96.69 120 THR A C 1
ATOM 877 O O . THR A 1 120 ? -5.126 -0.639 14.052 1.00 96.69 120 THR A O 1
ATOM 880 N N . ILE A 1 121 ? -6.597 -0.550 15.745 1.00 98.25 121 ILE A N 1
ATOM 881 C CA . ILE A 1 121 ? -6.980 -1.957 15.689 1.00 98.25 121 ILE A CA 1
ATOM 882 C C . ILE A 1 121 ? -8.076 -2.147 14.639 1.00 98.25 121 ILE A C 1
ATOM 884 O O . ILE A 1 121 ? -9.051 -1.388 14.604 1.00 98.25 121 ILE A O 1
ATOM 888 N N . ILE A 1 122 ? -7.931 -3.174 13.804 1.00 98.50 122 ILE A N 1
ATOM 889 C CA . ILE A 1 122 ? -8.886 -3.544 12.754 1.00 98.50 122 ILE A CA 1
ATOM 890 C C . ILE A 1 122 ? -9.359 -4.999 12.911 1.00 98.50 122 ILE A C 1
ATOM 892 O O . ILE A 1 122 ? -8.660 -5.833 13.489 1.00 98.50 122 ILE A O 1
ATOM 896 N N . ASP A 1 123 ? -10.561 -5.304 12.427 1.00 98.44 123 ASP A N 1
ATOM 897 C CA . ASP A 1 123 ? -11.197 -6.628 12.555 1.00 98.44 123 ASP A CA 1
ATOM 898 C C . ASP A 1 123 ? -10.844 -7.633 11.445 1.00 98.44 123 ASP A C 1
ATOM 900 O O . ASP A 1 123 ? -11.266 -8.785 11.517 1.00 98.44 123 ASP A O 1
ATOM 904 N N . GLU A 1 124 ? -10.032 -7.244 10.462 1.00 97.88 124 GLU A N 1
ATOM 905 C CA . GLU A 1 124 ? -9.586 -8.123 9.381 1.00 97.88 124 GLU A CA 1
ATOM 906 C C . GLU A 1 124 ? -8.132 -7.818 8.987 1.00 97.88 124 GLU A C 1
ATOM 908 O O . GLU A 1 124 ? -7.688 -6.672 9.063 1.00 97.88 124 GLU A O 1
ATOM 913 N N . VAL A 1 125 ? -7.374 -8.833 8.557 1.00 97.06 125 VAL A N 1
ATOM 914 C CA . VAL A 1 125 ? -6.044 -8.633 7.957 1.00 97.06 125 VAL A CA 1
ATOM 915 C C . VAL A 1 125 ? -6.235 -8.102 6.540 1.00 97.06 125 VAL A C 1
ATOM 917 O O . VAL A 1 125 ? -6.776 -8.804 5.692 1.00 97.06 125 VAL A O 1
ATOM 920 N N . LEU A 1 126 ? -5.788 -6.880 6.258 1.00 96.56 126 LEU A N 1
ATOM 921 C CA . LEU A 1 126 ? -5.883 -6.284 4.925 1.00 96.56 126 LEU A CA 1
ATOM 922 C C . LEU A 1 126 ? -4.896 -6.951 3.962 1.00 96.56 126 LEU A C 1
ATOM 924 O O . LEU A 1 126 ? -3.699 -7.037 4.239 1.00 96.56 126 LEU A O 1
ATOM 928 N N . LEU A 1 127 ? -5.388 -7.392 2.807 1.00 91.75 127 LEU A N 1
ATOM 929 C CA . LEU A 1 127 ? -4.589 -8.130 1.833 1.00 91.75 127 LEU A CA 1
ATOM 930 C C . LEU A 1 127 ? -4.313 -7.273 0.584 1.00 91.75 127 LEU A C 1
ATOM 932 O O . LEU A 1 127 ? -5.261 -6.820 -0.070 1.00 91.75 127 LEU A O 1
ATOM 936 N N . PRO A 1 128 ? -3.034 -7.045 0.222 1.00 80.12 128 PRO A N 1
ATOM 937 C CA . PRO A 1 128 ? -2.681 -6.297 -0.986 1.00 80.12 128 PRO A CA 1
ATOM 938 C C . PRO A 1 128 ? -2.924 -7.092 -2.281 1.00 80.12 128 PRO A C 1
ATOM 940 O O . PRO A 1 128 ? -3.079 -6.499 -3.347 1.00 80.12 128 PRO A O 1
ATOM 943 N N . PHE A 1 129 ? -2.975 -8.420 -2.185 1.00 77.06 129 PHE A N 1
ATOM 944 C CA . PHE A 1 129 ? -3.267 -9.382 -3.250 1.00 77.06 129 PHE A CA 1
ATOM 945 C C . PHE A 1 129 ? -3.883 -10.638 -2.626 1.00 77.06 129 PHE A C 1
ATOM 947 O O . PHE A 1 129 ? -3.770 -10.836 -1.417 1.00 77.06 129 PHE A O 1
ATOM 954 N N . ASP A 1 130 ? -4.548 -11.471 -3.427 1.00 82.31 130 ASP A N 1
ATOM 955 C CA . ASP A 1 130 ? -5.112 -12.737 -2.951 1.00 82.31 130 ASP A CA 1
ATOM 956 C C . ASP A 1 130 ? -3.977 -13.764 -2.763 1.00 82.31 130 ASP A C 1
ATOM 958 O O . ASP A 1 130 ? -3.324 -14.120 -3.747 1.00 82.31 130 ASP A O 1
ATOM 962 N N . PRO A 1 131 ? -3.693 -14.222 -1.528 1.00 76.62 131 PRO A N 1
ATOM 963 C CA . PRO A 1 131 ? -2.611 -15.166 -1.265 1.00 76.62 131 PRO A CA 1
ATOM 964 C C . PRO A 1 131 ? -3.002 -16.626 -1.561 1.00 76.62 131 PRO A C 1
ATOM 966 O O . PRO A 1 131 ? -2.186 -17.533 -1.371 1.00 76.62 131 PRO A O 1
ATOM 969 N N . THR A 1 132 ? -4.238 -16.887 -1.999 1.00 78.44 132 THR A N 1
ATOM 970 C CA . THR A 1 132 ? -4.723 -18.241 -2.281 1.00 78.44 132 THR A CA 1
ATOM 971 C C . THR A 1 132 ? -3.881 -18.910 -3.368 1.00 78.44 132 THR A C 1
ATOM 973 O O . THR A 1 132 ? -3.720 -18.390 -4.469 1.00 78.44 132 THR A O 1
ATOM 976 N N . GLY A 1 133 ? -3.360 -20.103 -3.072 1.00 62.28 133 GLY A N 1
ATOM 977 C CA . GLY A 1 133 ? -2.566 -20.888 -4.023 1.00 62.28 133 GLY A CA 1
ATOM 978 C C . GLY A 1 133 ? -1.090 -20.492 -4.122 1.00 62.28 133 GLY A C 1
ATOM 979 O O . GLY A 1 133 ? -0.375 -21.087 -4.926 1.00 62.28 133 GLY A O 1
ATOM 980 N N . ILE A 1 134 ? -0.612 -19.546 -3.303 1.00 61.41 134 ILE A N 1
ATOM 981 C CA . ILE A 1 134 ? 0.821 -19.251 -3.182 1.00 61.41 134 ILE A CA 1
ATOM 982 C C . ILE A 1 134 ? 1.460 -20.255 -2.211 1.00 61.41 134 ILE A C 1
ATOM 984 O O . ILE A 1 134 ? 1.238 -20.193 -1.002 1.00 61.41 134 ILE A O 1
ATOM 988 N N . ASP A 1 135 ? 2.273 -21.174 -2.740 1.00 55.62 135 ASP A N 1
ATOM 989 C CA . ASP A 1 135 ? 3.153 -22.050 -1.956 1.00 55.62 135 ASP A CA 1
ATOM 990 C C . ASP A 1 135 ? 4.596 -21.538 -2.035 1.00 55.62 135 ASP A C 1
ATOM 992 O O . ASP A 1 135 ? 5.407 -21.958 -2.863 1.00 55.62 135 ASP A O 1
ATOM 996 N N . ALA A 1 136 ? 4.921 -20.584 -1.169 1.00 49.59 136 ALA A N 1
ATOM 997 C CA . ALA A 1 136 ? 6.234 -19.951 -1.149 1.00 49.59 136 ALA A CA 1
ATOM 998 C C . ALA A 1 136 ? 7.341 -20.832 -0.523 1.00 49.59 136 ALA A C 1
ATOM 1000 O O . ALA A 1 136 ? 8.494 -20.416 -0.454 1.00 49.59 136 ALA A O 1
ATOM 1001 N N . SER A 1 137 ? 7.044 -22.094 -0.170 1.00 47.38 137 SER A N 1
ATOM 1002 C CA . SER A 1 137 ? 8.077 -23.062 0.223 1.00 47.38 137 SER A CA 1
ATOM 1003 C C . SER A 1 137 ? 8.977 -23.515 -0.937 1.00 47.38 137 SER A C 1
ATOM 1005 O O . SER A 1 137 ? 10.030 -24.096 -0.678 1.00 47.38 137 SER A O 1
ATOM 1007 N N . ASN A 1 138 ? 8.605 -23.241 -2.200 1.00 41.28 138 ASN A N 1
ATOM 1008 C CA . ASN A 1 138 ? 9.367 -23.679 -3.379 1.00 41.28 138 ASN A CA 1
ATOM 1009 C C . ASN A 1 138 ? 9.419 -22.692 -4.563 1.00 41.28 138 ASN A C 1
ATOM 1011 O O . ASN A 1 138 ? 10.017 -23.039 -5.581 1.00 41.28 138 ASN A O 1
ATOM 1015 N N . ASP A 1 139 ? 8.829 -21.492 -4.484 1.00 45.22 139 ASP A N 1
ATOM 1016 C CA . ASP A 1 139 ? 8.734 -20.630 -5.673 1.00 45.22 139 ASP A CA 1
ATOM 1017 C C . ASP A 1 139 ? 8.782 -19.122 -5.367 1.00 45.22 139 ASP A C 1
ATOM 1019 O O . ASP A 1 139 ? 7.766 -18.439 -5.212 1.00 45.22 139 ASP A O 1
ATOM 1023 N N . SER A 1 140 ? 9.998 -18.570 -5.338 1.00 41.91 140 SER A N 1
ATOM 1024 C CA . SER A 1 140 ? 10.259 -17.123 -5.303 1.00 41.91 140 SER A CA 1
ATOM 1025 C C . SER A 1 140 ? 9.663 -16.368 -6.507 1.00 41.91 140 SER A C 1
ATOM 1027 O O . SER A 1 140 ? 9.519 -15.145 -6.452 1.00 41.91 140 SER A O 1
ATOM 1029 N N . GLY A 1 141 ? 9.253 -17.074 -7.570 1.00 44.22 141 GLY A N 1
ATOM 1030 C CA . GLY A 1 141 ? 8.550 -16.511 -8.721 1.00 44.22 141 GLY A CA 1
ATOM 1031 C C . GLY A 1 141 ? 7.081 -16.169 -8.455 1.00 44.22 141 GLY A C 1
ATOM 1032 O O . GLY A 1 141 ? 6.580 -15.198 -9.022 1.00 44.22 141 GLY A O 1
ATOM 1033 N N . ALA A 1 142 ? 6.393 -16.895 -7.566 1.00 47.91 142 ALA A N 1
ATOM 1034 C CA . ALA A 1 142 ? 4.979 -16.658 -7.251 1.00 47.91 142 ALA A CA 1
ATOM 1035 C C . ALA A 1 142 ? 4.779 -15.399 -6.391 1.00 47.91 142 ALA A C 1
ATOM 1037 O O . ALA A 1 142 ? 3.895 -14.586 -6.667 1.00 47.91 142 ALA A O 1
ATOM 1038 N N . LEU A 1 143 ? 5.655 -15.187 -5.403 1.00 49.41 143 LEU A N 1
ATOM 1039 C CA . LEU A 1 143 ? 5.706 -13.942 -4.637 1.00 49.41 143 LEU A CA 1
ATOM 1040 C C . LEU A 1 143 ? 6.115 -12.769 -5.538 1.00 49.41 143 LEU A C 1
ATOM 1042 O O . LEU A 1 143 ? 5.504 -11.707 -5.490 1.00 49.41 143 LEU A O 1
ATOM 1046 N N . GLY A 1 144 ? 7.077 -12.990 -6.434 1.00 49.19 144 GLY A N 1
ATOM 1047 C CA . GLY A 1 144 ? 7.430 -12.033 -7.471 1.00 49.19 144 GLY A CA 1
ATOM 1048 C C . GLY A 1 144 ? 6.247 -11.632 -8.358 1.00 49.19 144 GLY A C 1
ATOM 1049 O O . GLY A 1 144 ? 5.980 -10.455 -8.560 1.00 49.19 144 GLY A O 1
ATOM 1050 N N . ALA A 1 145 ? 5.447 -12.580 -8.833 1.00 48.69 145 ALA A N 1
ATOM 1051 C CA . ALA A 1 145 ? 4.250 -12.273 -9.614 1.00 48.69 145 ALA A CA 1
ATOM 1052 C C . ALA A 1 145 ? 3.170 -11.531 -8.796 1.00 48.69 145 ALA A C 1
ATOM 1054 O O . ALA A 1 145 ? 2.556 -10.598 -9.314 1.00 48.69 145 ALA A O 1
ATOM 1055 N N . ALA A 1 146 ? 2.973 -11.895 -7.522 1.00 49.09 146 ALA A N 1
ATOM 1056 C CA . ALA A 1 146 ? 1.979 -11.291 -6.626 1.00 49.09 146 ALA A CA 1
ATOM 1057 C C . ALA A 1 146 ? 2.347 -9.866 -6.162 1.00 49.09 146 ALA A C 1
ATOM 1059 O O . ALA A 1 146 ? 1.482 -8.996 -6.066 1.00 49.09 146 ALA A O 1
ATOM 1060 N N . LEU A 1 147 ? 3.636 -9.601 -5.936 1.00 50.50 147 LEU A N 1
ATOM 1061 C CA . LEU A 1 147 ? 4.180 -8.266 -5.648 1.00 50.50 147 LEU A CA 1
ATOM 1062 C C . LEU A 1 147 ? 4.361 -7.417 -6.910 1.00 50.50 147 LEU A C 1
ATOM 1064 O O . LEU A 1 147 ? 4.607 -6.213 -6.834 1.00 50.50 147 LEU A O 1
ATOM 1068 N N . GLY A 1 148 ? 4.282 -8.043 -8.084 1.00 45.50 148 GLY A N 1
ATOM 1069 C CA . GLY A 1 148 ? 4.759 -7.444 -9.319 1.00 45.50 148 GLY A CA 1
ATOM 1070 C C . GLY A 1 148 ? 6.290 -7.322 -9.397 1.00 45.50 148 GLY A C 1
ATOM 1071 O O . GLY A 1 148 ? 6.804 -6.564 -10.206 1.00 45.50 148 GLY A O 1
ATOM 1072 N N . ALA A 1 149 ? 7.037 -8.053 -8.581 1.00 43.56 149 ALA A N 1
ATOM 1073 C CA . ALA A 1 149 ? 8.474 -8.255 -8.690 1.00 43.56 149 ALA A CA 1
ATOM 1074 C C . ALA A 1 149 ? 8.815 -9.485 -9.565 1.00 43.56 149 ALA A C 1
ATOM 1076 O O . ALA A 1 149 ? 9.245 -10.522 -9.074 1.00 43.56 149 ALA A O 1
ATOM 1077 N N . GLY A 1 150 ? 8.710 -9.389 -10.895 1.00 50.09 150 GLY A N 1
ATOM 1078 C CA . GLY A 1 150 ? 9.655 -10.176 -11.714 1.00 50.09 150 GLY A CA 1
ATOM 1079 C C . GLY A 1 150 ? 11.076 -9.718 -11.362 1.00 50.09 150 GLY A C 1
ATOM 1080 O O . GLY A 1 150 ? 11.184 -8.534 -11.120 1.00 50.09 150 GLY A O 1
ATOM 1081 N N . THR A 1 151 ? 12.091 -10.596 -11.264 1.00 55.56 151 THR A N 1
ATOM 1082 C CA . THR A 1 151 ? 13.572 -10.386 -11.102 1.00 55.56 151 THR A CA 1
ATOM 1083 C C . THR A 1 151 ? 14.138 -9.051 -10.552 1.00 55.56 151 THR A C 1
ATOM 1085 O O . THR A 1 151 ? 15.307 -8.743 -10.773 1.00 55.56 151 THR A O 1
ATOM 1088 N N . CYS A 1 152 ? 13.358 -8.235 -9.860 1.00 66.50 152 CYS A N 1
ATOM 1089 C CA . CYS A 1 152 ? 13.622 -6.837 -9.580 1.00 66.50 152 CYS A CA 1
ATOM 1090 C C . CYS A 1 152 ? 13.277 -6.553 -8.130 1.00 66.50 152 CYS A C 1
ATOM 1092 O O . CYS A 1 152 ? 12.173 -6.844 -7.674 1.00 66.50 152 CYS A O 1
ATOM 1094 N N . SER A 1 153 ? 14.193 -5.893 -7.439 1.00 67.75 153 SER A N 1
ATOM 1095 C CA . SER A 1 153 ? 13.904 -5.234 -6.177 1.00 67.75 153 SER A CA 1
ATOM 1096 C C . SER A 1 153 ? 13.046 -3.999 -6.437 1.00 67.75 153 SER A C 1
ATOM 1098 O O . SER A 1 153 ? 13.306 -3.251 -7.385 1.00 67.75 153 SER A O 1
ATOM 1100 N N . VAL A 1 154 ? 12.042 -3.776 -5.591 1.00 65.44 154 VAL A N 1
ATOM 1101 C CA . VAL A 1 154 ? 11.193 -2.581 -5.614 1.00 65.44 154 VAL A CA 1
ATOM 1102 C C . VAL A 1 154 ? 11.502 -1.744 -4.379 1.00 65.44 154 VAL A C 1
ATOM 1104 O O . VAL A 1 154 ? 11.655 -2.268 -3.282 1.00 65.44 154 VAL A O 1
ATOM 1107 N N . VAL A 1 155 ? 11.635 -0.437 -4.571 1.00 58.50 155 VAL A N 1
ATOM 1108 C CA . VAL A 1 155 ? 11.918 0.540 -3.525 1.00 58.50 155 VAL A CA 1
ATOM 1109 C C . VAL A 1 155 ? 10.809 1.592 -3.558 1.00 58.50 155 VAL A C 1
ATOM 1111 O O . VAL A 1 155 ? 10.787 2.436 -4.467 1.00 58.50 155 VAL A O 1
ATOM 1114 N N . PRO A 1 156 ? 9.857 1.551 -2.612 1.00 58.31 156 PRO A N 1
ATOM 1115 C CA . PRO A 1 156 ? 8.786 2.529 -2.568 1.00 58.31 156 PRO A CA 1
ATOM 1116 C C . PRO A 1 156 ? 9.317 3.902 -2.156 1.00 58.31 156 PRO A C 1
ATOM 1118 O O . PRO A 1 156 ? 10.276 4.021 -1.395 1.00 58.31 156 PRO A O 1
ATOM 1121 N N . ASN A 1 157 ? 8.654 4.952 -2.637 1.00 61.38 157 ASN A N 1
ATOM 1122 C CA . ASN A 1 157 ? 8.943 6.343 -2.292 1.00 61.38 157 ASN A CA 1
ATOM 1123 C C . ASN A 1 157 ? 10.419 6.737 -2.458 1.00 61.38 157 ASN A C 1
ATOM 1125 O O . ASN A 1 157 ? 10.989 7.429 -1.612 1.00 61.38 157 ASN A O 1
ATOM 1129 N N . ALA A 1 158 ? 11.042 6.308 -3.554 1.00 65.69 158 ALA A N 1
ATOM 1130 C CA . ALA A 1 158 ? 12.451 6.563 -3.807 1.00 65.69 158 ALA A CA 1
ATOM 1131 C C . ALA A 1 158 ? 12.715 6.932 -5.266 1.00 65.69 158 ALA A C 1
ATOM 1133 O O . ALA A 1 158 ? 12.006 6.526 -6.186 1.00 65.69 158 ALA A O 1
ATOM 1134 N N . GLN A 1 159 ? 13.780 7.701 -5.479 1.00 75.38 159 GLN A N 1
ATOM 1135 C CA . GLN A 1 159 ? 14.401 7.864 -6.785 1.00 75.38 159 GLN A CA 1
ATOM 1136 C C . GLN A 1 159 ? 15.839 7.386 -6.693 1.00 75.38 159 GLN A C 1
ATOM 1138 O O . GLN A 1 159 ? 16.612 7.876 -5.879 1.00 75.38 159 GLN A O 1
ATOM 1143 N N . ILE A 1 160 ? 16.199 6.430 -7.538 1.00 77.62 160 ILE A N 1
ATOM 1144 C CA . ILE A 1 160 ? 17.588 6.003 -7.709 1.00 77.62 160 ILE A CA 1
ATOM 1145 C C . ILE A 1 160 ? 18.259 6.960 -8.695 1.00 77.62 160 ILE A C 1
ATOM 1147 O O . ILE A 1 160 ? 17.719 7.173 -9.792 1.00 77.62 160 ILE A O 1
ATOM 1151 N N . ASN A 1 161 ? 19.407 7.516 -8.299 1.00 82.00 161 ASN A N 1
ATOM 1152 C CA . ASN A 1 161 ? 20.270 8.313 -9.163 1.00 82.00 161 ASN A CA 1
ATOM 1153 C C . ASN A 1 161 ? 20.726 7.454 -10.334 1.00 82.00 161 ASN A C 1
ATOM 1155 O O . ASN A 1 161 ? 21.376 6.426 -10.165 1.00 82.00 161 ASN A O 1
ATOM 1159 N N . ALA A 1 162 ? 20.336 7.865 -11.530 1.00 87.62 162 ALA A N 1
ATOM 1160 C CA . ALA A 1 162 ? 20.594 7.119 -12.741 1.00 87.62 162 ALA A CA 1
ATOM 1161 C C . ALA A 1 162 ? 20.396 8.028 -13.951 1.00 87.62 162 ALA A C 1
ATOM 1163 O O . ALA A 1 162 ? 19.682 9.029 -13.889 1.00 87.62 162 ALA A O 1
ATOM 1164 N N . THR A 1 163 ? 21.002 7.656 -15.069 1.00 92.56 163 THR A N 1
ATOM 1165 C CA . THR A 1 163 ? 20.755 8.305 -16.353 1.00 92.56 163 THR A CA 1
ATOM 1166 C C . THR A 1 163 ? 19.487 7.734 -16.975 1.00 92.56 163 THR A C 1
ATOM 1168 O O . THR A 1 163 ? 19.363 6.516 -17.111 1.00 92.56 163 THR A O 1
ATOM 1171 N N . THR A 1 164 ? 18.547 8.596 -17.361 1.00 94.69 164 THR A N 1
ATOM 1172 C CA . THR A 1 164 ? 17.325 8.185 -18.063 1.00 94.69 164 THR A CA 1
ATOM 1173 C C . THR A 1 164 ? 17.655 7.677 -19.465 1.00 94.69 164 THR A C 1
ATOM 1175 O O . THR A 1 164 ? 18.239 8.397 -20.271 1.00 94.69 164 THR A O 1
ATOM 1178 N N . LEU A 1 165 ? 17.251 6.442 -19.756 1.00 94.56 165 LEU A N 1
ATOM 1179 C CA . LEU A 1 165 ? 17.348 5.812 -21.075 1.00 94.56 165 LEU A CA 1
ATOM 1180 C C . LEU A 1 165 ? 16.054 6.007 -21.867 1.00 94.56 165 LEU A C 1
ATOM 1182 O O . LEU A 1 165 ? 16.077 6.362 -23.042 1.00 94.56 165 LEU A O 1
ATOM 1186 N N . VAL A 1 166 ? 14.914 5.783 -21.207 1.00 95.62 166 VAL A N 1
ATOM 1187 C CA . VAL A 1 166 ? 13.582 5.936 -21.798 1.00 95.62 166 VAL A CA 1
ATOM 1188 C C . VAL A 1 166 ? 12.732 6.774 -20.864 1.00 95.62 166 VAL A C 1
ATOM 1190 O O . VAL A 1 166 ? 12.542 6.416 -19.704 1.00 95.62 166 VAL A O 1
ATOM 1193 N N . GLN A 1 167 ? 12.212 7.883 -21.386 1.00 93.62 167 GLN A N 1
ATOM 1194 C CA . GLN A 1 167 ? 11.334 8.795 -20.658 1.00 93.62 167 GLN A CA 1
ATOM 1195 C C . GLN A 1 167 ? 10.020 8.108 -20.286 1.00 93.62 167 GLN A C 1
ATOM 1197 O O . GLN A 1 167 ? 9.365 7.511 -21.143 1.00 93.62 167 GLN A O 1
ATOM 1202 N N . GLY A 1 168 ? 9.595 8.245 -19.027 1.00 89.12 168 GLY A N 1
ATOM 1203 C CA . GLY A 1 168 ? 8.471 7.464 -18.512 1.00 89.12 168 GLY A CA 1
ATOM 1204 C C . GLY A 1 168 ? 7.142 7.698 -19.230 1.00 89.12 168 GLY A C 1
ATOM 1205 O O . GLY A 1 168 ? 6.414 6.748 -19.510 1.00 89.12 168 GLY A O 1
ATOM 1206 N N . GLY A 1 169 ? 6.860 8.940 -19.634 1.00 87.88 169 GLY A N 1
ATOM 1207 C CA . GLY A 1 169 ? 5.655 9.264 -20.407 1.00 87.88 169 GLY A CA 1
ATOM 1208 C C . GLY A 1 169 ? 5.625 8.647 -21.813 1.00 87.88 169 GLY A C 1
ATOM 1209 O O . GLY A 1 169 ? 4.560 8.563 -22.414 1.00 87.88 169 GLY A O 1
ATOM 1210 N N . SER A 1 170 ? 6.774 8.206 -22.337 1.00 91.75 170 SER A N 1
ATOM 1211 C CA . SER A 1 170 ? 6.884 7.509 -23.630 1.00 91.75 170 SER A CA 1
ATOM 1212 C C . SER A 1 170 ? 6.843 5.984 -23.495 1.00 91.75 170 SER A C 1
ATOM 1214 O O . SER A 1 170 ? 6.794 5.285 -24.502 1.00 91.75 170 SER A O 1
ATOM 1216 N N . ASN A 1 171 ? 6.852 5.467 -22.264 1.00 93.75 171 ASN A N 1
ATOM 1217 C CA . ASN A 1 171 ? 6.788 4.045 -21.952 1.00 93.75 171 ASN A CA 1
ATOM 1218 C C . ASN A 1 171 ? 5.720 3.796 -20.874 1.00 93.75 171 ASN A C 1
ATOM 1220 O O . ASN A 1 171 ? 6.052 3.502 -19.729 1.00 93.75 171 ASN A O 1
ATOM 1224 N N . PRO A 1 172 ? 4.425 3.972 -21.183 1.00 89.75 172 PRO A N 1
ATOM 1225 C CA . PRO A 1 172 ? 3.370 3.681 -20.228 1.00 89.75 172 PRO A CA 1
ATOM 1226 C C . PRO A 1 172 ? 3.267 2.170 -19.998 1.00 89.75 172 PRO A C 1
ATOM 1228 O O . PRO A 1 172 ? 3.125 1.389 -20.937 1.00 89.75 172 PRO A O 1
ATOM 1231 N N . GLN A 1 173 ? 3.306 1.765 -18.736 1.00 85.88 173 GLN A N 1
ATOM 1232 C CA . GLN A 1 173 ? 3.175 0.384 -18.294 1.00 85.88 173 GLN A CA 1
ATOM 1233 C C . GLN A 1 173 ? 1.964 0.250 -17.372 1.00 85.88 173 GLN A C 1
ATOM 1235 O O . GLN A 1 173 ? 1.591 1.187 -16.671 1.00 85.88 173 GLN A O 1
ATOM 1240 N N . ALA A 1 174 ? 1.330 -0.921 -17.375 1.00 73.06 174 ALA A N 1
ATOM 1241 C CA . ALA A 1 174 ? 0.131 -1.162 -16.568 1.00 73.06 174 ALA A CA 1
ATOM 1242 C C . ALA A 1 174 ? 0.438 -1.358 -15.069 1.00 73.06 174 ALA A C 1
ATOM 1244 O O . ALA A 1 174 ? -0.456 -1.264 -14.227 1.00 73.06 174 ALA A O 1
ATOM 1245 N N . SER A 1 175 ? 1.691 -1.672 -14.732 1.00 65.69 175 SER A N 1
ATOM 1246 C CA . SER A 1 175 ? 2.130 -1.970 -13.369 1.00 65.69 175 SER A CA 1
ATOM 1247 C C . SER A 1 175 ? 3.650 -1.782 -13.215 1.00 65.69 175 SER A C 1
ATOM 1249 O O . SER A 1 175 ? 4.367 -1.738 -14.220 1.00 65.69 175 SER A O 1
ATOM 1251 N N . PRO A 1 176 ? 4.183 -1.735 -11.978 1.00 69.12 176 PRO A N 1
ATOM 1252 C CA . PRO A 1 176 ? 5.623 -1.748 -11.739 1.00 69.12 176 PRO A CA 1
ATOM 1253 C C . PRO A 1 176 ? 6.258 -3.050 -12.213 1.00 69.12 176 PRO A C 1
ATOM 1255 O O . PRO A 1 176 ? 7.391 -3.029 -12.667 1.00 69.12 176 PRO A O 1
ATOM 1258 N N . ALA A 1 177 ? 5.515 -4.159 -12.192 1.00 67.38 177 ALA A N 1
ATOM 1259 C CA . ALA A 1 177 ? 5.958 -5.430 -12.758 1.00 67.38 177 ALA A CA 1
ATOM 1260 C C . ALA A 1 177 ? 6.227 -5.325 -14.250 1.00 67.38 177 ALA A C 1
ATOM 1262 O O . ALA A 1 177 ? 7.287 -5.720 -14.729 1.00 67.38 177 ALA A O 1
ATOM 1263 N N . ALA A 1 178 ? 5.279 -4.737 -14.978 1.00 73.62 178 ALA A N 1
ATOM 1264 C CA . ALA A 1 178 ? 5.437 -4.475 -16.397 1.00 73.62 178 ALA A CA 1
ATOM 1265 C C . ALA A 1 178 ? 6.570 -3.463 -16.647 1.00 73.62 178 ALA A C 1
ATOM 1267 O O . ALA A 1 178 ? 7.318 -3.601 -17.611 1.00 73.62 178 ALA A O 1
ATOM 1268 N N . CYS A 1 179 ? 6.770 -2.506 -15.735 1.00 83.88 179 CYS A N 1
ATOM 1269 C CA . CYS A 1 179 ? 7.893 -1.573 -15.783 1.00 83.88 179 CYS A CA 1
ATOM 1270 C C . CYS A 1 179 ? 9.259 -2.247 -15.577 1.00 83.88 179 CYS A C 1
ATOM 1272 O O . CYS A 1 179 ? 10.178 -2.047 -16.370 1.00 83.88 179 CYS A O 1
ATOM 1274 N N . CYS A 1 180 ? 9.374 -3.118 -14.579 1.00 83.44 180 CYS A N 1
ATOM 1275 C CA . CYS A 1 180 ? 10.538 -3.964 -14.361 1.00 83.44 180 CYS A CA 1
ATOM 1276 C C . CYS A 1 180 ? 10.807 -4.869 -15.571 1.00 83.44 180 CYS A C 1
ATOM 1278 O O . CYS A 1 180 ? 11.935 -4.913 -16.053 1.00 83.44 180 CYS A O 1
ATOM 1280 N N . ALA A 1 181 ? 9.788 -5.548 -16.106 1.00 80.06 181 ALA A N 1
ATOM 1281 C CA . ALA A 1 181 ? 9.933 -6.397 -17.288 1.00 80.06 181 ALA A CA 1
ATOM 1282 C C . ALA A 1 181 ? 10.382 -5.586 -18.515 1.00 80.06 181 ALA A C 1
ATOM 1284 O O . ALA A 1 181 ? 11.247 -6.025 -19.270 1.00 80.06 181 ALA A O 1
ATOM 1285 N N . SER A 1 182 ? 9.858 -4.367 -18.675 1.00 89.00 182 SER A N 1
ATOM 1286 C CA . SER A 1 182 ? 10.298 -3.419 -19.701 1.00 89.00 182 SER A CA 1
ATOM 1287 C C . SER A 1 182 ? 11.762 -3.005 -19.516 1.00 89.00 182 SER A C 1
ATOM 1289 O O . SER A 1 182 ? 12.464 -2.850 -20.514 1.00 89.00 182 SER A O 1
ATOM 1291 N N . CYS A 1 183 ? 12.233 -2.853 -18.275 1.00 90.81 183 CYS A N 1
ATOM 1292 C CA . CYS A 1 183 ? 13.646 -2.634 -17.973 1.00 90.81 183 CYS A CA 1
ATOM 1293 C C . CYS A 1 183 ? 14.484 -3.876 -18.303 1.00 90.81 183 CYS A C 1
ATOM 1295 O O . CYS A 1 183 ? 15.472 -3.767 -19.011 1.00 90.81 183 CYS A O 1
ATOM 1297 N N . ALA A 1 184 ? 14.066 -5.069 -17.878 1.00 85.06 184 ALA A N 1
ATOM 1298 C CA . ALA A 1 184 ? 14.781 -6.317 -18.148 1.00 85.06 184 ALA A CA 1
ATOM 1299 C C . ALA A 1 184 ? 14.890 -6.648 -19.650 1.00 85.06 184 ALA A C 1
ATOM 1301 O O . ALA A 1 184 ? 15.875 -7.241 -20.081 1.00 85.06 184 ALA A O 1
ATOM 1302 N N . ALA A 1 185 ? 13.909 -6.233 -20.458 1.00 88.12 185 ALA A N 1
ATOM 1303 C CA . ALA A 1 185 ? 13.952 -6.357 -21.915 1.00 88.12 185 ALA A CA 1
ATOM 1304 C C . ALA A 1 185 ? 14.929 -5.371 -22.589 1.00 88.12 185 ALA A C 1
ATOM 1306 O O . ALA A 1 185 ? 15.253 -5.532 -23.767 1.00 88.12 185 ALA A O 1
ATOM 1307 N N . ASN A 1 186 ? 15.403 -4.351 -21.868 1.00 90.12 186 ASN A N 1
ATOM 1308 C CA . ASN A 1 186 ? 16.380 -3.381 -22.344 1.00 90.12 186 ASN A CA 1
ATOM 1309 C C . ASN A 1 186 ? 17.763 -3.702 -21.753 1.00 90.12 186 ASN A C 1
ATOM 1311 O O . ASN A 1 186 ? 17.994 -3.524 -20.561 1.00 90.12 186 ASN A O 1
ATOM 1315 N N . ALA A 1 187 ? 18.708 -4.122 -22.599 1.00 88.31 187 ALA A N 1
ATOM 1316 C CA . ALA A 1 187 ? 20.044 -4.553 -22.170 1.00 88.31 187 ALA A CA 1
ATOM 1317 C C . ALA A 1 187 ? 20.860 -3.474 -21.425 1.00 88.31 187 ALA A C 1
ATOM 1319 O O . ALA A 1 187 ? 21.792 -3.796 -20.686 1.00 88.31 187 ALA A O 1
ATOM 1320 N N . GLU A 1 188 ? 20.532 -2.194 -21.610 1.00 91.12 188 GLU A N 1
ATOM 1321 C CA . GLU A 1 188 ? 21.201 -1.085 -20.930 1.00 91.12 188 GLU A CA 1
ATOM 1322 C C . GLU A 1 188 ? 20.509 -0.685 -19.621 1.00 91.12 188 GLU A C 1
ATOM 1324 O O . GLU A 1 188 ? 21.113 0.012 -18.800 1.00 91.12 188 GLU A O 1
ATOM 1329 N N . CYS A 1 189 ? 19.275 -1.129 -19.389 1.00 92.75 189 CYS A N 1
ATOM 1330 C CA . CYS A 1 189 ? 18.519 -0.776 -18.199 1.00 92.75 189 CYS A CA 1
ATOM 1331 C C . CYS A 1 189 ? 18.897 -1.666 -17.014 1.00 92.75 189 CYS A C 1
ATOM 1333 O O . CYS A 1 189 ? 18.880 -2.894 -17.102 1.00 92.75 189 CYS A O 1
ATOM 1335 N N . ASN A 1 190 ? 19.206 -1.032 -15.882 1.00 87.62 190 ASN A N 1
ATOM 1336 C CA . ASN A 1 190 ? 19.408 -1.729 -14.610 1.00 87.62 190 ASN A CA 1
ATOM 1337 C C . ASN A 1 190 ? 18.582 -1.157 -13.448 1.00 87.62 190 ASN A C 1
ATOM 1339 O O . ASN A 1 190 ? 18.606 -1.689 -12.339 1.00 87.62 190 ASN A O 1
ATOM 1343 N N . THR A 1 191 ? 17.838 -0.077 -13.692 1.00 89.44 191 THR A N 1
ATOM 1344 C CA . THR A 1 191 ? 16.939 0.542 -12.721 1.00 89.44 191 THR A CA 1
ATOM 1345 C C . THR A 1 191 ? 15.793 1.260 -13.420 1.00 89.44 191 THR A C 1
ATOM 1347 O O . THR A 1 191 ? 15.902 1.664 -14.573 1.00 89.44 191 THR A O 1
ATOM 1350 N N . TRP A 1 192 ? 14.669 1.415 -12.734 1.00 90.81 192 TRP A N 1
ATOM 1351 C CA . TRP A 1 192 ? 13.462 2.018 -13.282 1.00 90.81 192 TRP A CA 1
ATOM 1352 C C . TRP A 1 192 ? 12.744 2.870 -12.235 1.00 90.81 192 TRP A C 1
ATOM 1354 O O . TRP A 1 192 ? 13.028 2.784 -11.037 1.00 90.81 192 TRP A O 1
ATOM 1364 N N . SER A 1 193 ? 11.831 3.727 -12.686 1.00 88.94 193 SER A N 1
ATOM 1365 C CA . SER A 1 193 ? 10.836 4.376 -11.829 1.00 88.94 193 SER A CA 1
ATOM 1366 C C . SER A 1 193 ? 9.449 4.304 -12.450 1.00 88.94 193 SER A C 1
ATOM 1368 O O . SER A 1 193 ? 9.294 4.346 -13.666 1.00 88.94 193 SER A O 1
ATOM 1370 N N . TYR A 1 194 ? 8.428 4.176 -11.611 1.00 84.06 194 TYR A N 1
ATOM 1371 C CA . TYR A 1 194 ? 7.054 3.963 -12.034 1.00 84.06 194 TYR A CA 1
ATOM 1372 C C . TYR A 1 194 ? 6.084 4.854 -11.266 1.00 84.06 194 TYR A C 1
ATOM 1374 O O . TYR A 1 194 ? 6.138 4.948 -10.036 1.00 84.06 194 TYR A O 1
ATOM 1382 N N . CYS A 1 195 ? 5.148 5.463 -11.992 1.00 84.25 195 CYS A N 1
ATOM 1383 C CA . CYS A 1 195 ? 4.027 6.166 -11.391 1.00 84.25 195 CYS A CA 1
ATOM 1384 C C . CYS A 1 195 ? 2.770 5.289 -11.310 1.00 84.25 195 CYS A C 1
ATOM 1386 O O . CYS A 1 195 ? 2.067 5.096 -12.298 1.00 84.25 195 CYS A O 1
ATOM 1388 N N . GLY A 1 196 ? 2.436 4.812 -10.108 1.00 73.75 196 GLY A N 1
ATOM 1389 C CA . GLY A 1 196 ? 1.241 3.992 -9.867 1.00 73.75 196 GLY A CA 1
ATOM 1390 C C . GLY A 1 196 ? -0.036 4.762 -9.522 1.00 73.75 196 GLY A C 1
ATOM 1391 O O . GLY A 1 196 ? -1.080 4.144 -9.334 1.00 73.75 196 GLY A O 1
ATOM 1392 N N . LEU A 1 197 ? 0.011 6.095 -9.428 1.00 64.00 197 LEU A N 1
ATOM 1393 C CA . LEU A 1 197 ? -1.132 6.897 -8.981 1.00 64.00 197 LEU A CA 1
ATOM 1394 C C . LEU A 1 197 ? -2.078 7.211 -10.138 1.00 64.00 197 LEU A C 1
ATOM 1396 O O . LEU A 1 197 ? -1.677 7.888 -11.079 1.00 64.00 197 LEU A O 1
ATOM 1400 N N . ALA A 1 198 ? -3.348 6.803 -10.045 1.00 57.31 198 ALA A N 1
ATOM 1401 C CA . ALA A 1 198 ? -4.362 7.056 -11.080 1.00 57.31 198 ALA A CA 1
ATOM 1402 C C . ALA A 1 198 ? -4.559 8.556 -11.402 1.00 57.31 198 ALA A C 1
ATOM 1404 O O . ALA A 1 198 ? -4.910 8.910 -12.523 1.00 57.31 198 ALA A O 1
ATOM 1405 N N . GLY A 1 199 ? -4.305 9.443 -10.430 1.00 67.62 199 GLY A N 1
ATOM 1406 C CA . GLY A 1 199 ? -4.317 10.905 -10.601 1.00 67.62 199 GLY A CA 1
ATOM 1407 C C . GLY A 1 199 ? -2.965 11.521 -10.988 1.00 67.62 199 GLY A C 1
ATOM 1408 O O . GLY A 1 199 ? -2.841 12.745 -11.007 1.00 67.62 199 GLY A O 1
ATOM 1409 N N . GLY A 1 200 ? -1.959 10.690 -11.261 1.00 78.38 200 GLY A N 1
ATOM 1410 C CA . GLY A 1 200 ? -0.577 11.087 -11.498 1.00 78.38 200 GLY A CA 1
ATOM 1411 C C . GLY A 1 200 ? 0.234 11.317 -10.218 1.00 78.38 200 GLY A C 1
ATOM 1412 O O . GLY A 1 200 ? -0.289 11.651 -9.154 1.00 78.38 200 GLY A O 1
ATOM 1413 N N . CYS A 1 201 ? 1.544 11.133 -10.331 1.00 78.06 201 CYS A N 1
ATOM 1414 C CA . CYS A 1 201 ? 2.522 11.298 -9.268 1.00 78.06 201 CYS A CA 1
ATOM 1415 C C . CYS A 1 201 ? 2.987 12.745 -9.255 1.00 78.06 201 CYS A C 1
ATOM 1417 O O . CYS A 1 201 ? 3.766 13.176 -10.106 1.00 78.06 201 CYS A O 1
ATOM 1419 N N . ARG A 1 202 ? 2.432 13.514 -8.317 1.00 81.12 202 ARG A N 1
ATOM 1420 C CA . ARG A 1 202 ? 2.692 14.946 -8.186 1.00 81.12 202 ARG A CA 1
ATOM 1421 C C . ARG A 1 202 ? 3.889 15.193 -7.282 1.00 81.12 202 ARG A C 1
ATOM 1423 O O . ARG A 1 202 ? 3.816 14.938 -6.083 1.00 81.12 202 ARG A O 1
ATOM 1430 N N . PHE A 1 203 ? 4.923 15.776 -7.859 1.00 73.69 203 PHE A N 1
ATOM 1431 C CA . PHE A 1 203 ? 6.067 16.295 -7.139 1.00 73.69 203 PHE A CA 1
ATOM 1432 C C . PHE A 1 203 ? 5.760 17.698 -6.575 1.00 73.69 203 PHE A C 1
ATOM 1434 O O . PHE A 1 203 ? 4.989 18.455 -7.179 1.00 73.69 203 PHE A O 1
ATOM 1441 N N . PRO A 1 204 ? 6.320 18.050 -5.407 1.00 60.69 204 PRO A N 1
ATOM 1442 C CA . PRO A 1 204 ? 6.219 19.368 -4.774 1.00 60.69 204 PRO A CA 1
ATOM 1443 C C . PRO A 1 204 ? 6.526 20.569 -5.680 1.00 60.69 204 PRO A C 1
ATOM 1445 O O . PRO A 1 204 ? 5.900 21.615 -5.527 1.00 60.69 204 PRO A O 1
ATOM 1448 N N . GLU A 1 205 ? 7.402 20.414 -6.672 1.00 70.31 205 GLU A N 1
ATOM 1449 C CA . GLU A 1 205 ? 7.770 21.444 -7.656 1.00 70.31 205 GLU A CA 1
ATOM 1450 C C . GLU A 1 205 ? 6.663 21.701 -8.698 1.00 70.31 205 GLU A C 1
ATOM 1452 O O . GLU A 1 205 ? 6.817 22.522 -9.599 1.00 70.31 205 GLU A O 1
ATOM 1457 N N . GLY A 1 206 ? 5.532 20.994 -8.597 1.00 71.75 206 GLY A N 1
ATOM 1458 C CA . GLY A 1 206 ? 4.381 21.127 -9.488 1.00 71.75 206 GLY A CA 1
ATOM 1459 C C . GLY A 1 206 ? 4.406 20.182 -10.690 1.00 71.75 206 GLY A C 1
ATOM 1460 O O . GLY A 1 206 ? 3.416 20.114 -11.420 1.00 71.75 206 GLY A O 1
ATOM 1461 N N . LEU A 1 207 ? 5.484 19.412 -10.874 1.00 81.19 207 LEU A N 1
ATOM 1462 C CA . LEU A 1 207 ? 5.552 18.368 -11.895 1.00 81.19 207 LEU A CA 1
ATOM 1463 C C . LEU A 1 207 ? 4.553 17.250 -11.570 1.00 81.19 207 LEU A C 1
ATOM 1465 O O . LEU A 1 207 ? 4.527 16.725 -10.458 1.00 81.19 207 LEU A O 1
ATOM 1469 N N . VAL A 1 208 ? 3.743 16.859 -12.552 1.00 83.50 208 VAL A N 1
ATOM 1470 C CA . VAL A 1 208 ? 2.825 15.720 -12.440 1.00 83.50 208 VAL A CA 1
ATOM 1471 C C . VAL A 1 208 ? 3.227 14.674 -13.464 1.00 83.50 208 VAL A C 1
ATOM 1473 O O . VAL A 1 208 ? 3.082 14.884 -14.665 1.00 83.50 208 VAL A O 1
ATOM 1476 N N . ILE A 1 209 ? 3.716 13.538 -12.977 1.00 85.44 209 ILE A N 1
ATOM 1477 C CA . ILE A 1 209 ? 3.996 12.371 -13.807 1.00 85.44 209 ILE A CA 1
ATOM 1478 C C . ILE A 1 209 ? 2.678 11.610 -14.016 1.00 85.44 209 ILE A C 1
ATOM 1480 O O . ILE A 1 209 ? 1.997 11.326 -13.030 1.00 85.44 209 ILE A O 1
ATOM 1484 N N . PRO A 1 210 ? 2.272 11.280 -15.252 1.00 84.62 210 PRO A N 1
ATOM 1485 C CA . PRO A 1 210 ? 1.012 10.583 -15.491 1.00 84.62 210 PRO A CA 1
ATOM 1486 C C . PRO A 1 210 ? 1.036 9.151 -14.940 1.00 84.62 210 PRO A C 1
ATOM 1488 O O . PRO A 1 210 ? 2.092 8.521 -14.847 1.00 84.62 210 PRO A O 1
ATOM 1491 N N . TYR A 1 211 ? -0.147 8.633 -14.603 1.00 80.81 211 TYR A N 1
ATOM 1492 C CA . TYR A 1 211 ? -0.334 7.224 -14.252 1.00 80.81 211 TYR A CA 1
ATOM 1493 C C . TYR A 1 211 ? 0.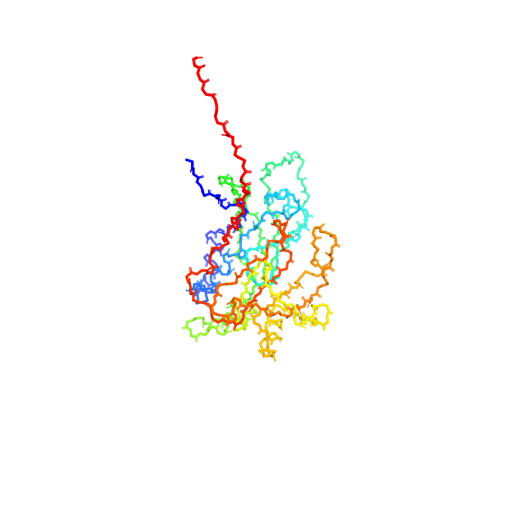284 6.304 -15.310 1.00 80.81 211 TYR A C 1
ATOM 1495 O O . TYR A 1 211 ? 0.169 6.560 -16.509 1.00 80.81 211 TYR A O 1
ATOM 1503 N N . GLY A 1 212 ? 0.923 5.230 -14.860 1.00 78.06 212 GLY A N 1
ATOM 1504 C CA . GLY A 1 212 ? 1.541 4.234 -15.723 1.00 78.06 212 GLY A CA 1
ATOM 1505 C C . GLY A 1 212 ? 2.903 4.647 -16.278 1.00 78.06 212 GLY A C 1
ATOM 1506 O O . GLY A 1 212 ? 3.573 3.824 -16.887 1.00 78.06 212 GLY A O 1
ATOM 1507 N N . SER A 1 213 ? 3.353 5.889 -16.076 1.00 90.50 213 SER A N 1
ATOM 1508 C CA . SER A 1 213 ? 4.657 6.348 -16.566 1.00 90.50 213 SER A CA 1
ATOM 1509 C C . SER A 1 213 ? 5.789 5.482 -16.006 1.00 90.50 213 SER A C 1
ATOM 1511 O O . SER A 1 213 ? 6.028 5.519 -14.797 1.00 90.50 213 SER A O 1
ATOM 1513 N N . CYS A 1 214 ? 6.490 4.747 -16.875 1.00 93.44 214 CYS A N 1
ATOM 1514 C CA . CYS A 1 214 ? 7.610 3.873 -16.523 1.00 93.44 214 CYS A CA 1
ATOM 1515 C C . CYS A 1 214 ? 8.916 4.371 -17.145 1.00 93.44 214 CYS A C 1
ATOM 1517 O O . CYS A 1 214 ? 9.184 4.167 -18.330 1.00 93.44 214 CYS A O 1
ATOM 1519 N N . GLU A 1 215 ? 9.745 5.026 -16.343 1.00 95.12 215 GLU A N 1
ATOM 1520 C CA . GLU A 1 215 ? 11.049 5.506 -16.775 1.00 95.12 215 GLU A CA 1
ATOM 1521 C C . GLU A 1 215 ? 12.094 4.396 -16.643 1.00 95.12 215 GLU A C 1
ATOM 1523 O O . GLU A 1 215 ? 12.261 3.815 -15.569 1.00 95.12 215 GLU A O 1
ATOM 1528 N N . LEU A 1 216 ? 12.812 4.118 -17.731 1.00 95.38 216 LEU A N 1
ATOM 1529 C CA . LEU A 1 216 ? 13.916 3.157 -17.747 1.00 95.38 216 LEU A CA 1
ATOM 1530 C C . LEU A 1 216 ? 15.227 3.909 -17.610 1.00 95.38 216 LEU A C 1
ATOM 1532 O O . LEU A 1 216 ? 15.433 4.922 -18.284 1.00 95.38 216 LEU A O 1
ATOM 1536 N N . LYS A 1 217 ? 16.122 3.423 -16.757 1.00 94.69 217 LYS A N 1
ATOM 1537 C CA . LYS A 1 217 ? 17.321 4.155 -16.367 1.00 94.69 217 LYS A CA 1
ATOM 1538 C C . LYS A 1 217 ? 18.531 3.231 -16.214 1.00 94.69 217 LYS A C 1
ATOM 1540 O O . LYS A 1 217 ? 18.410 2.011 -16.072 1.00 94.69 217 LYS A O 1
ATOM 1545 N N . ARG A 1 218 ? 19.714 3.844 -16.199 1.00 93.75 218 ARG A N 1
ATOM 1546 C CA . ARG A 1 218 ? 20.992 3.183 -15.926 1.00 93.75 218 ARG A CA 1
ATOM 1547 C C . ARG A 1 218 ? 21.736 3.869 -14.784 1.00 93.75 218 ARG A C 1
ATOM 1549 O O . ARG A 1 218 ? 22.124 5.026 -14.913 1.00 93.75 218 ARG A O 1
ATOM 1556 N N . SER A 1 219 ? 21.943 3.160 -13.679 1.00 91.44 219 SER A N 1
ATOM 1557 C CA . SER A 1 219 ? 22.827 3.568 -12.578 1.00 91.44 219 SER A CA 1
ATOM 1558 C C . SER A 1 219 ? 24.217 2.971 -12.787 1.00 91.44 219 SER A C 1
ATOM 1560 O O . SER A 1 219 ? 24.353 1.795 -13.141 1.00 91.44 219 SER A O 1
ATOM 1562 N N . ALA A 1 220 ? 25.251 3.784 -12.573 1.00 90.12 220 ALA A N 1
ATOM 1563 C CA . ALA A 1 220 ? 26.638 3.335 -12.652 1.00 90.12 220 ALA A CA 1
ATOM 1564 C C . ALA A 1 220 ? 27.001 2.431 -11.463 1.00 90.12 220 ALA A C 1
ATOM 1566 O O . ALA A 1 220 ? 27.721 1.452 -11.630 1.00 90.12 220 ALA A O 1
ATOM 1567 N N . GLU A 1 221 ? 26.445 2.724 -10.290 1.00 84.69 221 GLU A N 1
ATOM 1568 C CA . GLU A 1 221 ? 26.651 2.001 -9.037 1.00 84.69 221 GLU A CA 1
ATOM 1569 C C . GLU A 1 221 ? 26.078 0.588 -9.131 1.00 84.69 221 GLU A C 1
ATOM 1571 O O . GLU A 1 221 ? 26.792 -0.392 -8.924 1.00 84.69 221 GLU A O 1
ATOM 1576 N N . LEU A 1 222 ? 24.823 0.468 -9.573 1.00 81.00 222 LEU A N 1
ATOM 1577 C CA . LEU A 1 222 ? 24.193 -0.830 -9.819 1.00 81.00 222 LEU A CA 1
ATOM 1578 C C . LEU A 1 222 ? 24.933 -1.622 -10.909 1.00 81.00 222 LEU A C 1
ATOM 1580 O O . LEU A 1 222 ? 25.066 -2.838 -10.809 1.00 81.00 222 LEU A O 1
ATOM 1584 N N . ALA A 1 223 ? 25.469 -0.950 -11.935 1.00 85.25 223 ALA A N 1
ATOM 1585 C CA . ALA A 1 223 ? 26.291 -1.606 -12.957 1.00 85.25 223 ALA A CA 1
ATOM 1586 C C . ALA A 1 223 ? 27.641 -2.106 -12.408 1.00 85.25 223 ALA A C 1
ATOM 1588 O O . ALA A 1 223 ? 28.190 -3.071 -12.934 1.00 85.25 223 ALA A O 1
ATOM 1589 N N . ALA A 1 224 ? 28.158 -1.474 -11.353 1.00 84.06 224 ALA A N 1
ATOM 1590 C CA . ALA A 1 224 ? 29.355 -1.892 -10.632 1.00 84.06 224 ALA A CA 1
ATOM 1591 C C . ALA A 1 224 ? 29.073 -2.946 -9.540 1.00 84.06 224 ALA A C 1
ATOM 1593 O O . ALA A 1 224 ? 29.995 -3.334 -8.824 1.00 84.06 224 ALA A O 1
ATOM 1594 N N . GLY A 1 225 ? 27.823 -3.409 -9.397 1.00 73.38 225 GLY A N 1
ATOM 1595 C CA . GLY A 1 225 ? 27.412 -4.347 -8.346 1.00 73.38 225 GLY A CA 1
ATOM 1596 C C . GLY A 1 225 ? 27.336 -3.719 -6.950 1.00 73.38 225 GLY A C 1
ATOM 1597 O O . GLY A 1 225 ? 27.409 -4.429 -5.950 1.00 73.38 225 GLY A O 1
ATOM 1598 N N . GLN A 1 226 ? 27.234 -2.391 -6.876 1.00 74.94 226 GLN A N 1
ATOM 1599 C CA . GLN A 1 226 ? 27.130 -1.629 -5.633 1.00 74.94 226 GLN A CA 1
ATOM 1600 C C . G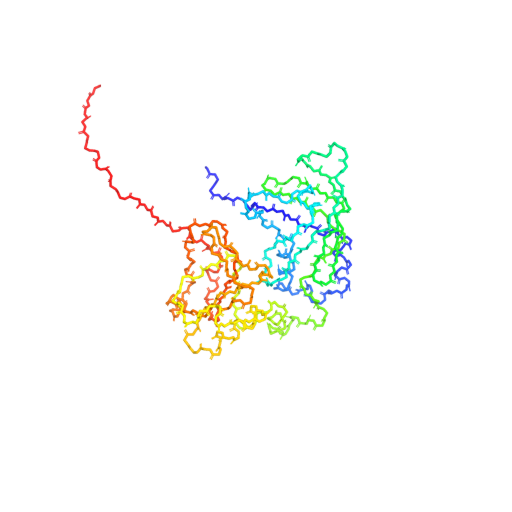LN A 1 226 ? 25.669 -1.310 -5.304 1.00 74.94 226 GLN A C 1
ATOM 1602 O O . GLN A 1 226 ? 24.788 -1.387 -6.164 1.00 74.94 226 GLN A O 1
ATOM 1607 N N . ALA A 1 227 ? 25.413 -0.922 -4.053 1.00 68.25 227 ALA A N 1
ATOM 1608 C CA . ALA A 1 227 ? 24.104 -0.432 -3.645 1.00 68.25 227 ALA A CA 1
ATOM 1609 C C . ALA A 1 227 ? 23.705 0.832 -4.435 1.00 68.25 227 ALA A C 1
ATOM 1611 O O . ALA A 1 227 ? 24.566 1.656 -4.765 1.00 68.25 227 ALA A O 1
ATOM 1612 N N . PRO A 1 228 ? 22.408 1.013 -4.745 1.00 70.94 228 PRO A N 1
ATOM 1613 C CA . PRO A 1 228 ? 21.947 2.189 -5.464 1.00 70.94 228 PRO A CA 1
ATOM 1614 C C . PRO A 1 228 ? 22.117 3.445 -4.609 1.00 70.94 228 PRO A C 1
ATOM 1616 O O . PRO A 1 228 ? 21.742 3.477 -3.436 1.00 70.94 228 PRO A O 1
ATOM 1619 N N . ILE A 1 229 ? 22.606 4.520 -5.223 1.00 75.12 229 ILE A N 1
ATOM 1620 C CA . ILE A 1 229 ? 22.557 5.840 -4.600 1.00 75.12 229 ILE A CA 1
ATOM 1621 C C . ILE A 1 229 ? 21.169 6.416 -4.837 1.00 75.12 229 ILE A C 1
ATOM 1623 O O . ILE A 1 229 ? 20.721 6.577 -5.974 1.00 75.12 229 ILE A O 1
ATOM 1627 N N . TYR A 1 230 ? 20.490 6.757 -3.753 1.00 74.25 230 TYR A N 1
ATOM 1628 C CA . TYR A 1 230 ? 19.219 7.452 -3.834 1.00 74.25 230 TYR A CA 1
ATOM 1629 C C . TYR A 1 230 ? 19.457 8.939 -4.070 1.00 74.25 230 TYR A C 1
ATOM 1631 O O . TYR A 1 230 ? 20.297 9.572 -3.425 1.00 74.25 230 TYR A O 1
ATOM 1639 N N . GLY A 1 231 ? 18.718 9.495 -5.021 1.00 64.88 231 GLY A N 1
ATOM 1640 C CA . GLY A 1 231 ? 18.715 10.921 -5.268 1.00 64.88 231 GLY A CA 1
ATOM 1641 C C . GLY A 1 231 ? 18.225 11.664 -4.045 1.00 64.88 231 GLY A C 1
ATOM 1642 O O . GLY A 1 231 ? 17.199 11.325 -3.457 1.00 64.88 231 GLY A O 1
ATOM 1643 N N . ASN A 1 232 ? 18.962 12.707 -3.676 1.00 57.31 232 ASN A N 1
ATOM 1644 C CA . ASN A 1 232 ? 18.450 13.709 -2.768 1.00 57.31 232 ASN A CA 1
ATOM 1645 C C . ASN A 1 232 ? 17.440 14.529 -3.569 1.00 57.31 232 ASN A C 1
ATOM 1647 O O . ASN A 1 232 ? 17.803 15.513 -4.208 1.00 57.31 232 ASN A O 1
ATOM 1651 N N . SER A 1 233 ? 16.184 14.092 -3.600 1.00 49.50 233 SER A N 1
ATOM 1652 C CA . SER A 1 233 ? 15.120 14.793 -4.318 1.00 49.50 233 SER A CA 1
ATOM 1653 C C . SER A 1 233 ? 14.907 16.219 -3.793 1.00 49.50 233 SER A C 1
ATOM 1655 O O . SER A 1 233 ? 14.179 16.976 -4.413 1.00 49.50 233 SER A O 1
ATOM 1657 N N . GLY A 1 234 ? 15.538 16.612 -2.675 1.00 47.69 234 GLY A N 1
ATOM 1658 C CA . GLY A 1 234 ? 15.330 17.909 -2.026 1.00 47.69 234 GLY A CA 1
ATOM 1659 C C . GLY A 1 234 ? 13.989 17.992 -1.292 1.00 47.69 234 GLY A C 1
ATOM 1660 O O . GLY A 1 234 ? 13.609 19.054 -0.807 1.00 47.69 234 GLY A O 1
ATOM 1661 N N . ILE A 1 235 ? 13.278 16.867 -1.202 1.00 44.12 235 ILE A N 1
ATOM 1662 C CA . ILE A 1 235 ? 11.907 16.749 -0.710 1.00 44.12 235 ILE A CA 1
ATOM 1663 C C . ILE A 1 235 ? 11.722 15.394 -0.044 1.00 44.12 235 ILE A C 1
ATOM 1665 O O . ILE A 1 235 ? 12.048 14.357 -0.617 1.00 44.12 235 ILE A O 1
ATOM 1669 N N . ASP A 1 236 ? 11.145 15.429 1.158 1.00 47.97 236 ASP A N 1
ATOM 1670 C CA . ASP A 1 236 ? 10.949 14.279 2.052 1.00 47.97 236 ASP A CA 1
ATOM 1671 C C . ASP A 1 236 ? 9.821 13.317 1.607 1.00 47.97 236 ASP A C 1
ATOM 1673 O O . ASP A 1 236 ? 9.462 12.407 2.351 1.00 47.97 236 ASP A O 1
ATOM 1677 N N . VAL A 1 237 ? 9.234 13.515 0.417 1.00 53.88 237 VAL A N 1
ATOM 1678 C CA . VAL A 1 237 ? 8.217 12.626 -0.167 1.00 53.88 237 VAL A CA 1
ATOM 1679 C C . VAL A 1 237 ? 8.467 12.472 -1.662 1.00 53.88 237 VAL A C 1
ATOM 1681 O O . VAL A 1 237 ? 8.303 13.416 -2.435 1.00 53.88 237 VAL A O 1
ATOM 1684 N N . VAL A 1 238 ? 8.788 11.252 -2.074 1.00 63.25 238 VAL A N 1
ATOM 1685 C CA . VAL A 1 238 ? 8.883 10.866 -3.479 1.00 63.25 238 VAL A CA 1
ATOM 1686 C C . VAL A 1 238 ? 7.624 10.065 -3.837 1.00 63.25 238 VAL A C 1
ATOM 1688 O O . VAL A 1 238 ? 7.426 8.991 -3.288 1.00 63.25 238 VAL A O 1
ATOM 1691 N N . PRO A 1 239 ? 6.749 10.545 -4.737 1.00 67.38 239 PRO A N 1
ATOM 1692 C CA . PRO A 1 239 ? 5.448 9.924 -5.021 1.00 67.38 239 PRO A CA 1
ATOM 1693 C C . PRO A 1 239 ? 5.514 8.791 -6.063 1.00 67.38 239 PRO A C 1
ATOM 1695 O O . PRO A 1 239 ? 4.493 8.439 -6.651 1.00 67.38 239 PRO A O 1
ATOM 1698 N N . VAL A 1 240 ? 6.709 8.275 -6.358 1.00 74.75 240 VAL A N 1
ATOM 1699 C CA . VAL A 1 240 ? 6.949 7.229 -7.362 1.00 74.75 240 VAL A CA 1
ATOM 1700 C C . VAL A 1 240 ? 7.569 5.997 -6.715 1.00 74.75 240 VAL A C 1
ATOM 1702 O O . VAL A 1 240 ? 8.226 6.081 -5.678 1.00 74.75 240 VAL A O 1
ATOM 1705 N N . LEU A 1 241 ? 7.371 4.854 -7.362 1.00 73.56 241 LEU A N 1
ATOM 1706 C CA . LEU A 1 241 ? 8.095 3.625 -7.064 1.00 73.56 241 LEU A CA 1
ATOM 1707 C C . LEU A 1 241 ? 9.397 3.627 -7.868 1.00 73.56 241 LEU A C 1
ATOM 1709 O O . LEU A 1 241 ? 9.409 4.089 -9.010 1.00 73.56 241 LEU A O 1
ATOM 1713 N N . ALA A 1 242 ? 10.476 3.099 -7.305 1.00 77.12 242 ALA A N 1
ATOM 1714 C CA . ALA A 1 242 ? 11.692 2.780 -8.043 1.00 77.12 242 ALA A CA 1
ATOM 1715 C C . ALA A 1 242 ? 12.003 1.290 -7.925 1.00 77.12 242 ALA A C 1
ATOM 1717 O O . ALA A 1 242 ? 11.425 0.591 -7.102 1.00 77.12 242 ALA A O 1
ATOM 1718 N N . GLY A 1 243 ? 12.928 0.799 -8.737 1.00 77.94 243 GLY A N 1
ATOM 1719 C CA . GLY A 1 243 ? 13.420 -0.564 -8.601 1.00 77.94 243 GLY A CA 1
ATOM 1720 C C . GLY A 1 243 ? 14.667 -0.826 -9.425 1.00 77.94 243 GLY A C 1
ATOM 1721 O O . GLY A 1 243 ? 15.119 0.042 -10.178 1.00 77.94 243 GLY A O 1
ATOM 1722 N N . PHE A 1 244 ? 15.243 -2.011 -9.263 1.00 80.12 244 PHE A N 1
ATOM 1723 C CA . PHE A 1 244 ? 16.440 -2.461 -9.977 1.00 80.12 244 PHE A CA 1
ATOM 1724 C C . PHE A 1 244 ? 16.418 -3.973 -10.184 1.00 80.12 244 PHE A C 1
ATOM 1726 O O . PHE A 1 244 ? 15.840 -4.690 -9.379 1.00 80.12 244 PHE A O 1
ATOM 1733 N N . ASN A 1 245 ? 17.015 -4.450 -11.276 1.00 73.00 245 ASN A N 1
ATOM 1734 C CA . ASN A 1 245 ? 16.946 -5.848 -11.738 1.00 73.00 245 ASN A CA 1
ATOM 1735 C C . ASN A 1 245 ? 18.283 -6.604 -11.622 1.00 73.00 245 ASN A C 1
ATOM 1737 O O . ASN A 1 245 ? 18.441 -7.676 -12.206 1.00 73.00 245 ASN A O 1
ATOM 1741 N N . VAL A 1 246 ? 19.258 -6.029 -10.915 1.00 65.38 246 VAL A N 1
ATOM 1742 C CA . VAL A 1 246 ? 20.581 -6.623 -10.704 1.00 65.38 246 VAL A CA 1
ATOM 1743 C C . VAL A 1 246 ? 20.720 -7.133 -9.266 1.00 65.38 246 VAL A C 1
ATOM 1745 O O . VAL A 1 246 ? 20.245 -6.462 -8.348 1.00 65.38 246 VAL A O 1
ATOM 1748 N N . PRO A 1 247 ? 21.374 -8.288 -9.037 1.00 55.66 247 PRO A N 1
ATOM 1749 C CA . PRO A 1 247 ? 21.682 -8.752 -7.690 1.00 55.66 247 PRO A CA 1
ATOM 1750 C C . PRO A 1 247 ? 22.620 -7.761 -6.991 1.00 55.66 247 PRO A C 1
ATOM 1752 O O . PRO A 1 247 ? 23.718 -7.499 -7.480 1.00 55.66 247 PRO A O 1
ATOM 1755 N N . VAL A 1 248 ? 22.197 -7.228 -5.846 1.00 51.97 248 VAL A N 1
ATOM 1756 C CA . VAL A 1 248 ? 23.030 -6.404 -4.959 1.00 51.97 248 VAL A CA 1
ATOM 1757 C C . VAL A 1 248 ? 23.311 -7.237 -3.705 1.00 51.97 248 VAL A C 1
ATOM 1759 O O . VAL A 1 248 ? 22.369 -7.824 -3.176 1.00 51.97 248 VAL A O 1
ATOM 1762 N N . PRO A 1 249 ? 24.563 -7.348 -3.227 1.00 41.53 249 PRO A N 1
ATOM 1763 C CA . PRO A 1 249 ? 24.862 -8.102 -2.012 1.00 41.53 249 PRO A CA 1
ATOM 1764 C C . PRO A 1 249 ? 24.093 -7.540 -0.803 1.00 41.53 249 PRO A C 1
ATOM 1766 O O . PRO A 1 249 ? 24.050 -6.327 -0.594 1.00 41.53 249 PRO A O 1
ATOM 1769 N N . ASP A 1 250 ? 23.514 -8.438 0.001 1.00 36.84 250 ASP A N 1
ATOM 1770 C CA . ASP A 1 250 ? 22.530 -8.185 1.075 1.00 36.84 250 ASP A CA 1
ATOM 1771 C C . ASP A 1 250 ? 22.980 -7.232 2.206 1.00 36.84 250 ASP A C 1
ATOM 1773 O O . ASP A 1 250 ? 22.231 -6.971 3.147 1.00 36.84 250 ASP A O 1
ATOM 1777 N N . SER A 1 251 ? 24.198 -6.689 2.159 1.00 34.53 251 SER A N 1
ATOM 1778 C CA . SER A 1 251 ? 24.767 -5.882 3.239 1.00 34.53 251 SER A CA 1
ATOM 1779 C C . SER A 1 251 ? 24.334 -4.411 3.262 1.00 34.53 251 SER A C 1
ATOM 1781 O O . SER A 1 251 ? 24.658 -3.730 4.231 1.00 34.53 251 SER A O 1
ATOM 1783 N N . GLU A 1 252 ? 23.618 -3.891 2.255 1.00 35.00 252 GLU A N 1
ATOM 1784 C CA . GLU A 1 252 ? 23.349 -2.438 2.157 1.00 35.00 252 GLU A CA 1
ATOM 1785 C C . GLU A 1 252 ? 21.942 -2.028 1.672 1.00 35.00 252 GLU A C 1
ATOM 1787 O O . GLU A 1 252 ? 21.658 -0.838 1.553 1.00 35.00 252 GLU A O 1
ATOM 1792 N N . ALA A 1 253 ? 21.003 -2.961 1.477 1.00 34.91 253 ALA A N 1
ATOM 1793 C CA . ALA A 1 253 ? 19.633 -2.630 1.043 1.00 34.91 253 ALA A CA 1
ATOM 1794 C C . ALA A 1 253 ? 18.789 -1.867 2.097 1.00 34.91 253 ALA A C 1
ATOM 1796 O O . ALA A 1 253 ? 17.670 -1.447 1.812 1.00 34.91 253 ALA A O 1
ATOM 1797 N N . GLY A 1 254 ? 19.313 -1.669 3.314 1.00 30.39 254 GLY A N 1
ATOM 1798 C CA . GLY A 1 254 ? 18.583 -1.103 4.456 1.00 30.39 254 GLY A CA 1
ATOM 1799 C C . GLY A 1 254 ? 19.064 0.254 4.979 1.00 30.39 254 GLY A C 1
ATOM 1800 O O . GLY A 1 254 ? 18.548 0.708 5.999 1.00 30.39 254 GLY A O 1
ATOM 1801 N N . ALA A 1 255 ? 20.032 0.921 4.347 1.00 28.64 255 ALA A N 1
ATOM 1802 C CA . ALA A 1 255 ? 20.560 2.181 4.870 1.00 28.64 255 ALA A CA 1
ATOM 1803 C C . ALA A 1 255 ? 20.469 3.302 3.834 1.00 28.64 255 ALA A C 1
ATOM 1805 O O . ALA A 1 255 ? 21.362 3.488 3.014 1.00 28.64 255 ALA A O 1
ATOM 1806 N N . ALA A 1 256 ? 19.414 4.114 3.927 1.00 30.56 256 ALA A N 1
ATOM 1807 C CA . ALA A 1 256 ? 19.462 5.484 3.432 1.00 30.56 256 ALA A CA 1
ATOM 1808 C C . ALA A 1 256 ? 20.561 6.228 4.212 1.00 30.56 256 ALA A C 1
ATOM 1810 O O . ALA A 1 256 ? 20.336 6.759 5.302 1.00 30.56 256 ALA A O 1
ATOM 1811 N N . THR A 1 257 ? 21.789 6.206 3.701 1.00 28.98 257 THR A N 1
ATOM 1812 C CA . THR A 1 257 ? 22.891 6.993 4.241 1.00 28.98 257 THR A CA 1
ATOM 1813 C C . THR A 1 257 ? 22.670 8.443 3.835 1.00 28.98 257 THR A C 1
ATOM 1815 O O . THR A 1 257 ? 22.843 8.844 2.688 1.00 28.98 257 THR A O 1
ATOM 1818 N N . ALA A 1 258 ? 22.234 9.242 4.810 1.00 28.61 258 ALA A N 1
ATOM 1819 C CA . ALA A 1 258 ? 22.201 10.690 4.712 1.00 28.61 258 ALA A CA 1
ATOM 1820 C C . ALA A 1 258 ? 23.582 11.194 4.265 1.00 28.61 258 ALA A C 1
ATOM 1822 O O . ALA A 1 258 ? 24.573 11.041 4.983 1.00 28.61 258 ALA A O 1
ATOM 1823 N N . ALA A 1 259 ? 23.636 11.770 3.065 1.00 29.36 259 ALA A N 1
ATOM 1824 C CA . ALA A 1 259 ? 24.841 12.349 2.502 1.00 29.36 259 ALA A CA 1
ATOM 1825 C C . ALA A 1 259 ? 25.385 13.439 3.437 1.00 29.36 259 ALA A C 1
ATOM 1827 O O . ALA A 1 259 ? 24.749 14.463 3.694 1.00 29.36 259 ALA A O 1
ATOM 1828 N N . THR A 1 260 ? 26.589 13.209 3.949 1.00 31.19 260 THR A N 1
ATOM 1829 C CA . THR A 1 260 ? 27.409 14.214 4.614 1.00 31.19 260 THR A CA 1
ATOM 1830 C C . THR A 1 260 ? 27.835 15.274 3.603 1.00 31.19 260 THR A C 1
ATOM 1832 O O . THR A 1 260 ? 28.676 15.008 2.749 1.00 31.19 260 THR A O 1
ATOM 1835 N N . ALA A 1 261 ? 27.316 16.490 3.749 1.00 28.81 261 ALA A N 1
ATOM 1836 C CA . ALA A 1 261 ? 27.962 17.694 3.244 1.00 28.81 261 ALA A CA 1
ATOM 1837 C C . ALA A 1 261 ? 28.306 18.580 4.446 1.00 28.81 261 ALA A C 1
ATOM 1839 O O . ALA A 1 261 ? 27.460 19.284 4.992 1.00 28.81 261 ALA A O 1
ATOM 1840 N N . ALA A 1 262 ? 29.558 18.495 4.894 1.00 29.34 262 ALA A N 1
ATOM 1841 C CA . ALA A 1 262 ? 30.146 19.514 5.750 1.00 29.34 262 ALA A CA 1
ATOM 1842 C C . ALA A 1 262 ? 30.440 20.754 4.887 1.00 29.34 262 ALA A C 1
ATOM 1844 O O . ALA A 1 262 ? 31.082 20.601 3.844 1.00 29.34 262 ALA A O 1
ATOM 1845 N N . PRO A 1 263 ? 30.038 21.974 5.281 1.00 31.44 263 PRO A N 1
ATOM 1846 C CA . PRO A 1 263 ? 30.632 23.165 4.711 1.00 31.44 263 PRO A CA 1
ATOM 1847 C C . PRO A 1 263 ? 32.006 23.401 5.343 1.00 31.44 263 PRO A C 1
ATOM 1849 O O . PRO A 1 263 ? 32.200 23.311 6.557 1.00 31.44 263 PRO A O 1
ATOM 1852 N N . ALA A 1 264 ? 32.965 23.666 4.467 1.00 31.69 264 ALA A N 1
ATOM 1853 C CA . ALA A 1 264 ? 34.331 24.020 4.782 1.00 31.69 264 ALA A CA 1
ATOM 1854 C C . ALA A 1 264 ? 34.431 25.407 5.440 1.00 31.69 264 ALA A C 1
ATOM 18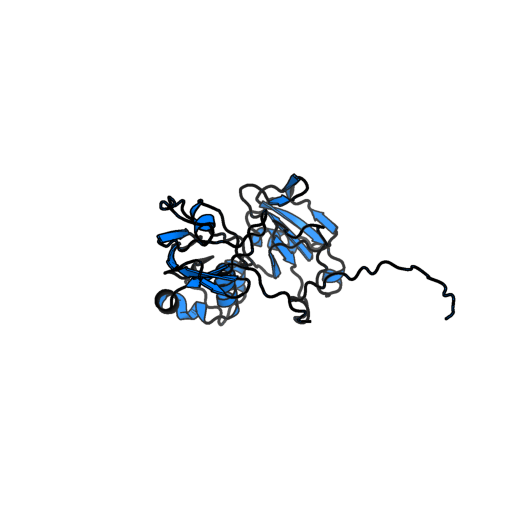56 O O . ALA A 1 264 ? 33.774 26.347 5.010 1.00 31.69 264 ALA A O 1
ATOM 1857 N N . GLY A 1 265 ? 35.340 25.509 6.413 1.00 31.53 265 GLY A N 1
ATOM 1858 C CA . GLY A 1 265 ? 36.233 26.653 6.607 1.00 31.53 265 GLY A CA 1
ATOM 1859 C C . GLY A 1 265 ? 35.629 27.982 7.057 1.00 31.53 265 GLY A C 1
ATOM 1860 O O . GLY A 1 265 ? 35.339 28.837 6.232 1.00 31.53 265 GLY A O 1
ATOM 1861 N N . GLU A 1 266 ? 35.671 28.239 8.365 1.00 31.38 266 GLU A N 1
ATOM 1862 C CA . GLU A 1 266 ? 35.960 29.588 8.858 1.00 31.38 266 GLU A CA 1
ATOM 1863 C C . GLU A 1 266 ? 37.124 29.526 9.849 1.00 31.38 266 GLU A C 1
ATOM 1865 O O . GLU A 1 266 ? 37.034 29.019 10.968 1.00 31.38 266 GLU A O 1
ATOM 1870 N N . THR A 1 267 ? 38.268 30.002 9.371 1.00 33.28 267 THR A N 1
ATOM 1871 C CA . THR A 1 267 ? 39.489 30.229 10.133 1.00 33.28 267 THR A CA 1
ATOM 1872 C C . THR A 1 267 ? 39.256 31.424 11.056 1.00 33.28 267 THR A C 1
ATOM 1874 O O . THR A 1 267 ? 39.291 32.562 10.598 1.00 33.28 267 THR A O 1
ATOM 1877 N N . LEU A 1 268 ? 39.055 31.197 12.354 1.00 34.41 268 LEU A N 1
ATOM 1878 C CA . LEU A 1 268 ? 39.180 32.260 13.353 1.00 34.41 268 LEU A CA 1
ATOM 1879 C C . LEU A 1 268 ? 40.520 32.125 14.073 1.00 34.41 268 LEU A C 1
ATOM 1881 O O . LEU A 1 268 ? 40.727 31.294 14.956 1.00 34.41 268 LEU A O 1
ATOM 1885 N N . VAL A 1 269 ? 41.440 32.966 13.608 1.00 37.78 269 VAL A N 1
ATOM 1886 C CA . VAL A 1 269 ? 42.703 33.334 14.243 1.00 37.78 269 VAL A CA 1
ATOM 1887 C C . VAL A 1 269 ? 42.418 33.862 15.651 1.00 37.78 269 VAL A C 1
ATOM 1889 O O . VAL A 1 269 ? 41.547 34.707 15.841 1.00 37.78 269 VAL A O 1
ATOM 1892 N N . GLY A 1 270 ? 43.153 33.349 16.636 1.00 34.47 270 GLY A N 1
ATOM 1893 C CA . GLY A 1 270 ? 43.027 33.752 18.030 1.00 34.47 270 GLY A CA 1
ATOM 1894 C C . GLY A 1 270 ? 43.708 35.078 18.374 1.00 34.47 270 GLY A C 1
ATOM 1895 O O . GLY A 1 270 ? 44.693 35.469 17.757 1.00 34.47 270 GLY A O 1
ATOM 1896 N N . THR A 1 271 ? 43.225 35.683 19.457 1.00 37.31 271 THR A N 1
ATOM 1897 C CA . THR A 1 271 ? 43.940 36.586 20.375 1.00 37.31 271 THR A CA 1
ATOM 1898 C C . THR A 1 271 ? 43.288 36.379 21.755 1.00 37.31 271 THR A C 1
ATOM 1900 O O . THR A 1 271 ? 42.093 36.569 21.925 1.00 37.31 271 THR A O 1
ATOM 1903 N N . ALA A 1 272 ? 43.912 35.632 22.668 1.00 37.69 272 ALA A N 1
ATOM 1904 C CA . ALA A 1 272 ? 44.848 36.104 23.691 1.00 37.69 272 ALA A CA 1
ATOM 1905 C C . ALA A 1 272 ? 44.267 37.148 24.673 1.00 37.69 272 ALA A C 1
ATOM 1907 O O . ALA A 1 272 ? 44.216 38.330 24.358 1.00 37.69 272 ALA A O 1
ATOM 1908 N N . GLY A 1 273 ? 44.020 36.709 25.915 1.00 35.66 273 GLY A N 1
ATOM 1909 C CA . GLY A 1 273 ? 44.559 37.405 27.090 1.00 35.66 273 GLY A CA 1
ATOM 1910 C C . GLY A 1 273 ? 43.583 38.071 28.069 1.00 35.66 273 GLY A C 1
ATOM 1911 O O . GLY A 1 273 ? 43.060 39.136 27.772 1.00 35.66 273 GLY A O 1
ATOM 1912 N N . ARG A 1 274 ? 43.587 37.503 29.288 1.00 35.81 274 ARG A N 1
ATOM 1913 C CA . ARG A 1 274 ? 43.187 38.035 30.612 1.00 35.81 274 ARG A CA 1
ATOM 1914 C C . ARG A 1 274 ? 41.704 38.144 30.946 1.00 35.81 274 ARG A C 1
ATOM 1916 O O . ARG A 1 274 ? 40.986 38.935 30.310 1.00 35.81 274 ARG A O 1
#